Protein AF-A0A953Y6P1-F1 (afdb_monomer)

Nearest PDB structures (foldseek):
  8c2q-assembly1_A  TM=7.761E-01  e=2.495E-04  Salmonella enterica subsp. enterica serovar Typhimurium
  8bxj-assembly1_A  TM=6.915E-01  e=6.115E-04  Salmonella enterica subsp. enterica serovar Typhimurium
  3nen-assembly1_B  TM=6.832E-01  e=3.657E-02  Thermococcus kodakarensis
  7pmp-assembly1_A  TM=6.279E-01  e=2.470E-02  Legionella pneumophila
  6wom-assembly1_A  TM=5.831E-01  e=8.477E-02  Elizabethkingia anophelis

Secondary structure (DSSP, 8-state):
-------PPP--------GGGG-EEEEEEEEEEHHHHHHHHHHHHT--EE--HHHHHHT-EEEEEEEEEEHHHHHHHHHHTTTEEEEEETTEEEEEETT----PPPP-----S--PPPP---PPPPPP--TTSPPPEEEEEEEEEEETTTTEEEEEETTEEEEEEPPSS-HHHHHHHHHHHTTPPTT-EEEEEEEEETTEEEEEEEEETHHHHHHHHHHHHHS----PPPPP------------------------------PPPPBPPPEEEEEEEEETTEEEEE-TTS-EEEEEPPSS-HHHHHHHHHHHHTPPTT-EEEEEEEEETTEEEEEEEEEPP-

Solvent-accessible surface area (backbone atoms only — not comparable to full-atom values): 21316 Å² total; per-residue (Å²): 64,79,78,68,82,77,84,80,79,89,76,90,75,94,69,82,92,47,84,46,60,77,40,64,38,73,45,81,46,76,69,39,44,46,58,58,57,52,49,50,54,26,69,77,68,71,56,44,78,46,66,57,68,66,65,41,61,72,46,36,64,42,50,45,82,44,72,76,33,31,42,48,62,45,49,50,52,57,32,51,74,48,49,28,42,82,46,78,58,84,83,34,42,33,50,45,64,57,79,68,70,74,77,71,78,71,78,79,75,77,92,79,73,83,87,71,77,75,79,84,74,78,70,76,74,78,80,77,70,67,90,83,65,77,82,70,44,80,48,61,33,28,35,64,50,81,38,81,84,85,34,34,40,31,30,34,41,96,84,43,81,45,71,32,30,59,49,80,93,46,65,71,61,34,53,56,48,48,66,53,54,77,72,59,51,71,72,34,32,29,34,35,36,24,40,77,58,86,91,44,38,27,48,77,47,78,42,64,42,71,65,23,44,50,54,50,48,52,51,59,70,65,49,79,80,74,87,76,80,87,80,81,88,82,90,89,88,91,86,89,89,82,91,88,91,86,89,86,88,87,85,90,88,87,89,75,68,76,66,89,89,81,90,85,82,74,75,55,81,67,50,63,29,22,32,61,48,66,58,96,60,30,43,30,32,32,32,94,88,65,52,73,49,70,32,32,50,41,79,92,40,66,69,60,23,52,54,53,48,61,68,49,68,81,54,60,66,63,30,40,35,37,36,34,36,33,70,55,97,91,38,41,30,44,77,47,74,48,79,51,79,122

Mean predicted aligned error: 20.09 Å

Radius of gyration: 25.55 Å; Cα contacts (8 Å, |Δi|>4): 460; chains: 1; bounding box: 65×75×64 Å

pLDDT: mean 75.65, std 23.42, range [29.66, 97.94]

Structure (mmCIF, N/CA/C/O backbone):
data_AF-A0A953Y6P1-F1
#
_entry.id   AF-A0A953Y6P1-F1
#
loop_
_atom_site.group_PDB
_atom_site.id
_atom_site.type_symbol
_atom_site.label_atom_id
_atom_site.label_alt_id
_atom_site.label_comp_id
_atom_site.label_asym_id
_atom_site.label_entity_id
_atom_site.label_seq_id
_atom_site.pdbx_PDB_ins_code
_atom_site.Cartn_x
_atom_site.Cartn_y
_atom_site.Cartn_z
_atom_site.occupancy
_atom_site.B_iso_or_equiv
_atom_site.auth_seq_id
_atom_site.auth_comp_id
_atom_site.auth_asym_id
_atom_site.auth_atom_id
_atom_site.pdbx_PDB_model_num
ATOM 1 N N . MET A 1 1 ? 6.030 15.163 -28.333 1.00 32.38 1 MET A N 1
ATOM 2 C CA . MET A 1 1 ? 5.080 16.066 -27.620 1.00 32.38 1 MET A CA 1
ATOM 3 C C . MET A 1 1 ? 4.103 16.813 -28.553 1.00 32.38 1 MET A C 1
ATOM 5 O O . MET A 1 1 ? 4.148 18.024 -28.751 1.00 32.38 1 MET A O 1
ATOM 9 N N . ARG A 1 2 ? 3.129 16.086 -29.111 1.00 30.47 2 ARG A N 1
ATOM 10 C CA . ARG A 1 2 ? 1.863 16.687 -29.551 1.00 30.47 2 ARG A CA 1
ATOM 11 C C . ARG A 1 2 ? 0.969 16.753 -28.307 1.00 30.47 2 ARG A C 1
ATOM 13 O O . ARG A 1 2 ? 0.378 15.738 -27.981 1.00 30.47 2 ARG A O 1
ATOM 20 N N . ALA A 1 3 ? 0.874 17.893 -27.612 1.00 37.91 3 ALA A N 1
ATOM 21 C CA . ALA A 1 3 ? -0.036 18.019 -26.461 1.00 37.91 3 ALA A CA 1
ATOM 22 C C . ALA A 1 3 ? -1.466 17.639 -26.883 1.00 37.91 3 ALA A C 1
ATOM 24 O O . ALA A 1 3 ? -2.015 18.256 -27.805 1.00 37.91 3 ALA A O 1
ATOM 25 N N . LEU A 1 4 ? -2.014 16.577 -26.300 1.00 37.72 4 LEU A N 1
ATOM 26 C CA . LEU A 1 4 ? -3.319 16.025 -26.640 1.00 37.72 4 LEU A CA 1
ATOM 27 C C . LEU A 1 4 ? -4.366 16.719 -25.764 1.00 37.72 4 LEU A C 1
ATOM 29 O O . LEU A 1 4 ? -4.380 16.539 -24.554 1.00 37.72 4 LEU A O 1
ATOM 33 N N . VAL A 1 5 ? -5.205 17.560 -26.369 1.00 38.16 5 VAL A N 1
ATOM 34 C CA . VAL A 1 5 ? -6.313 18.218 -25.664 1.00 38.16 5 VAL A CA 1
ATOM 35 C C . VAL A 1 5 ? -7.555 17.374 -25.901 1.00 38.16 5 VAL A C 1
ATOM 37 O O . VAL A 1 5 ? -8.134 17.427 -26.987 1.00 38.16 5 VAL A O 1
ATOM 40 N N . ILE A 1 6 ? -7.932 16.568 -24.910 1.00 45.00 6 ILE A N 1
ATOM 41 C CA . ILE A 1 6 ? -9.129 15.730 -24.973 1.00 45.00 6 ILE A CA 1
ATOM 42 C C . ILE A 1 6 ? -10.300 16.492 -24.352 1.00 45.00 6 ILE A C 1
ATOM 44 O O . ILE A 1 6 ? -10.362 16.678 -23.141 1.00 45.00 6 ILE A O 1
ATOM 48 N N . ALA A 1 7 ? -11.249 16.909 -25.189 1.00 37.91 7 ALA A N 1
ATOM 49 C CA . ALA A 1 7 ? -12.582 17.305 -24.745 1.00 37.91 7 ALA A CA 1
ATOM 50 C C . ALA A 1 7 ? -13.492 16.072 -24.846 1.00 37.91 7 ALA A C 1
ATOM 52 O O . ALA A 1 7 ? -14.010 15.769 -25.922 1.00 37.91 7 ALA A O 1
ATOM 53 N N . LEU A 1 8 ? -13.614 15.313 -23.753 1.00 41.84 8 LEU A N 1
ATOM 54 C CA . LEU A 1 8 ? -14.341 14.044 -23.751 1.00 41.84 8 LEU A CA 1
ATOM 55 C C . LEU A 1 8 ? -15.853 14.283 -23.589 1.00 41.84 8 LEU A C 1
ATOM 57 O O . LEU A 1 8 ? -16.309 14.777 -22.560 1.00 41.84 8 LEU A O 1
ATOM 61 N N . LEU A 1 9 ? -16.637 13.907 -24.600 1.00 38.25 9 LEU A N 1
ATOM 62 C CA . LEU A 1 9 ? -18.086 13.732 -24.474 1.00 38.25 9 LEU A CA 1
ATOM 63 C C . LEU A 1 9 ? -18.341 12.358 -23.847 1.00 38.25 9 LEU A C 1
ATOM 65 O O . LEU A 1 9 ? -17.968 11.339 -24.426 1.00 38.25 9 LEU A O 1
ATOM 69 N N . ALA A 1 10 ? -18.937 12.338 -22.654 1.00 37.16 10 ALA A N 1
ATOM 70 C CA . ALA A 1 10 ? -19.113 11.118 -21.872 1.00 37.16 10 ALA A CA 1
ATOM 71 C C . ALA A 1 10 ? -20.035 10.103 -22.574 1.00 37.16 10 ALA A C 1
ATOM 73 O O . ALA A 1 10 ? -21.182 10.408 -22.902 1.00 37.16 10 ALA A O 1
ATOM 74 N N . ILE A 1 11 ? -19.538 8.876 -22.748 1.00 39.06 11 ILE A N 1
ATOM 75 C CA . ILE A 1 11 ? -20.319 7.708 -23.167 1.00 39.06 11 ILE A CA 1
ATOM 76 C C . ILE A 1 11 ? -20.491 6.829 -21.928 1.00 39.06 11 ILE A C 1
ATOM 78 O O . ILE A 1 11 ? -19.520 6.285 -21.414 1.00 39.06 11 ILE A O 1
ATOM 82 N N . SER A 1 12 ? -21.718 6.712 -21.423 1.00 32.88 12 SER A N 1
ATOM 83 C CA . SER A 1 12 ? -21.997 5.991 -20.177 1.00 32.88 12 SER A CA 1
ATOM 84 C C . SER A 1 12 ? -22.022 4.473 -20.380 1.00 32.88 12 SER A C 1
ATOM 86 O O . SER A 1 12 ? -23.032 3.914 -20.809 1.00 32.88 12 SER A O 1
ATOM 88 N N . THR A 1 13 ? -20.942 3.785 -20.013 1.00 37.94 13 THR A N 1
ATOM 89 C CA . THR A 1 13 ? -20.939 2.330 -19.797 1.00 37.94 13 THR A CA 1
ATOM 90 C C . THR A 1 13 ? -21.276 2.010 -18.343 1.00 37.94 13 THR A C 1
ATOM 92 O O . THR A 1 13 ? -20.576 2.427 -17.427 1.00 37.94 13 THR A O 1
ATOM 95 N N . ALA A 1 14 ? -22.361 1.265 -18.119 1.00 41.00 14 ALA A N 1
ATOM 96 C CA . ALA A 1 14 ? -22.842 0.937 -16.779 1.00 41.00 14 ALA A CA 1
ATOM 97 C C . ALA A 1 14 ? -21.959 -0.127 -16.101 1.00 41.00 14 ALA A C 1
ATOM 99 O O . ALA A 1 14 ? -22.087 -1.319 -16.387 1.00 41.00 14 ALA A O 1
ATOM 100 N N . TRP A 1 15 ? -21.075 0.303 -15.200 1.00 40.41 15 TRP A N 1
ATOM 101 C CA . TRP A 1 15 ? -20.327 -0.562 -14.281 1.00 40.41 15 TRP A CA 1
ATOM 102 C C . TRP A 1 15 ? -20.878 -0.438 -12.851 1.00 40.41 15 TRP A C 1
ATOM 104 O O . TRP A 1 15 ? -21.584 0.514 -12.519 1.00 40.41 15 TRP A O 1
ATOM 114 N N . GLY A 1 16 ? -20.631 -1.456 -12.021 1.00 42.31 16 GLY A N 1
ATOM 115 C CA . GLY A 1 16 ? -21.229 -1.565 -10.686 1.00 42.31 16 GLY A CA 1
ATOM 116 C C . GLY A 1 16 ? -20.814 -0.429 -9.750 1.00 42.31 16 GLY A C 1
ATOM 117 O O . GLY A 1 16 ? -19.635 -0.086 -9.689 1.00 42.31 16 GLY A O 1
ATOM 118 N N . GLN A 1 17 ? -21.790 0.107 -9.005 1.00 43.09 17 GLN A N 1
ATOM 119 C CA . GLN A 1 17 ? -21.636 1.254 -8.102 1.00 43.09 17 GLN A CA 1
ATOM 120 C C . GLN A 1 17 ? -20.471 1.053 -7.125 1.00 43.09 17 GLN A C 1
ATOM 122 O O . GLN A 1 17 ? -20.592 0.363 -6.111 1.00 43.09 17 GLN A O 1
ATOM 127 N N . SER A 1 18 ? -19.341 1.680 -7.436 1.00 57.09 18 SER A N 1
ATOM 128 C CA . SER A 1 18 ? -18.214 1.802 -6.520 1.00 57.09 18 SER A CA 1
ATOM 129 C C . SER A 1 18 ? -18.400 3.079 -5.704 1.00 57.09 18 SER A C 1
ATOM 131 O O . SER A 1 18 ? -18.925 4.062 -6.211 1.00 57.09 18 SER A O 1
ATOM 133 N N . GLN A 1 19 ? -17.920 3.121 -4.458 1.00 67.69 19 GLN A N 1
ATOM 134 C CA . GLN A 1 19 ? -18.017 4.331 -3.614 1.00 67.69 19 GLN A CA 1
ATOM 135 C C . GLN A 1 19 ? -17.294 5.556 -4.217 1.00 67.69 19 GLN A C 1
ATOM 137 O O . GLN A 1 19 ? -17.538 6.688 -3.815 1.00 67.69 19 GLN A O 1
ATOM 142 N N . LEU A 1 20 ? -16.433 5.333 -5.215 1.00 74.81 20 LEU A N 1
ATOM 143 C CA . LEU A 1 20 ? -15.787 6.368 -6.024 1.00 74.81 20 LEU A CA 1
ATOM 144 C C . LEU A 1 20 ? -16.788 7.172 -6.876 1.00 74.81 20 LEU A C 1
ATOM 146 O O . LEU A 1 20 ? -16.576 8.362 -7.078 1.00 74.81 20 LEU A O 1
ATOM 150 N N . SER A 1 21 ? -17.889 6.558 -7.327 1.00 78.50 21 SER A N 1
ATOM 151 C CA . SER A 1 21 ? -18.895 7.194 -8.192 1.00 78.50 21 SER A CA 1
ATOM 152 C C . SER A 1 21 ? -19.719 8.279 -7.478 1.00 78.50 21 SER A C 1
ATOM 154 O O . SER A 1 21 ? -20.361 9.096 -8.133 1.00 78.50 21 SER A O 1
ATOM 156 N N . GLU A 1 22 ? -19.725 8.293 -6.139 1.00 84.00 22 GLU A N 1
ATOM 157 C CA . GLU A 1 22 ? -20.422 9.303 -5.324 1.00 84.00 22 GLU A CA 1
ATOM 158 C C . GLU A 1 22 ? -19.586 10.579 -5.114 1.00 84.00 22 GLU A C 1
ATOM 160 O O . GLU A 1 22 ? -20.128 11.632 -4.774 1.00 84.00 22 GLU A O 1
ATOM 165 N N . VAL A 1 23 ? -18.266 10.508 -5.323 1.00 88.50 23 VAL A N 1
ATOM 166 C CA . VAL A 1 23 ? -17.348 11.638 -5.141 1.00 88.50 23 VAL A CA 1
ATOM 167 C C . VAL A 1 23 ? -17.219 12.391 -6.461 1.00 88.50 23 VAL A C 1
ATOM 169 O O . VAL A 1 23 ? -16.666 11.864 -7.419 1.00 88.50 23 VAL A O 1
ATOM 172 N N . VAL A 1 24 ? -17.692 13.636 -6.516 1.00 94.94 24 VAL A N 1
ATOM 173 C CA . VAL A 1 24 ? -17.467 14.531 -7.663 1.00 94.94 24 VAL A CA 1
ATOM 174 C C . VAL A 1 24 ? -16.194 15.352 -7.473 1.00 94.94 24 VAL A C 1
ATOM 176 O O . VAL A 1 24 ? -15.911 15.815 -6.368 1.00 94.94 24 VAL A O 1
ATOM 179 N N . VAL A 1 25 ? -15.436 15.541 -8.554 1.00 94.88 25 VAL A N 1
ATOM 180 C CA . VAL A 1 25 ? -14.143 16.234 -8.546 1.00 94.88 25 VAL A CA 1
ATOM 181 C C . VAL A 1 25 ? -14.044 17.309 -9.626 1.00 94.88 25 VAL A C 1
ATOM 183 O O . VAL A 1 25 ? -14.593 17.181 -10.725 1.00 94.88 25 VAL A O 1
ATOM 186 N N . ASP A 1 26 ? -13.296 18.359 -9.294 1.00 94.38 26 ASP A N 1
ATOM 187 C CA . ASP A 1 26 ? -12.860 19.416 -10.202 1.00 94.38 26 ASP A CA 1
ATOM 188 C C . ASP A 1 26 ? -11.337 19.289 -10.377 1.00 94.38 26 ASP A C 1
ATOM 190 O O . ASP A 1 26 ? -10.577 19.511 -9.437 1.00 94.38 26 ASP A O 1
ATOM 194 N N . VAL A 1 27 ? -10.881 18.919 -11.576 1.00 94.69 27 VAL A N 1
ATOM 195 C CA . VAL A 1 27 ? -9.457 18.700 -11.888 1.00 94.69 27 VAL A CA 1
ATOM 196 C C . VAL A 1 27 ? -9.067 19.605 -13.047 1.00 94.69 27 VAL A C 1
ATOM 198 O O . VAL A 1 27 ? -9.431 19.343 -14.194 1.00 94.69 27 VAL A O 1
ATOM 201 N N . GLU A 1 28 ? -8.328 20.674 -12.757 1.00 95.50 28 GLU A N 1
ATOM 202 C CA . GLU A 1 28 ? -7.828 21.622 -13.757 1.00 95.50 28 GLU A CA 1
ATOM 203 C C . GLU A 1 28 ? -6.301 21.726 -13.657 1.00 95.50 28 GLU A C 1
ATOM 205 O O . GLU A 1 28 ? -5.760 22.455 -12.833 1.00 95.50 28 GLU A O 1
ATOM 210 N N . GLU A 1 29 ? -5.610 20.957 -14.499 1.00 95.31 29 GLU A N 1
ATOM 211 C CA . GLU A 1 29 ? -4.154 20.794 -14.505 1.00 95.31 29 GLU A CA 1
ATOM 212 C C . GLU A 1 29 ? -3.637 20.887 -15.948 1.00 95.31 29 GLU A C 1
ATOM 214 O O . GLU A 1 29 ? -4.212 20.290 -16.859 1.00 95.31 29 GLU A O 1
ATOM 219 N N . GLN A 1 30 ? -2.551 21.625 -16.195 1.00 95.12 30 GLN A N 1
ATOM 220 C CA . GLN A 1 30 ? -2.017 21.838 -17.549 1.00 95.12 30 GLN A CA 1
ATOM 221 C C . GLN A 1 30 ? -0.527 21.505 -17.613 1.00 95.12 30 GLN A C 1
ATOM 223 O O . GLN A 1 30 ? 0.283 22.129 -16.935 1.00 95.12 30 GLN A O 1
ATOM 228 N N . GLY A 1 31 ? -0.162 20.535 -18.454 1.00 93.94 31 GLY A N 1
ATOM 229 C CA . GLY A 1 31 ? 1.230 20.118 -18.651 1.00 93.94 31 GLY A CA 1
ATOM 230 C C . GLY A 1 31 ? 1.899 19.515 -17.410 1.00 93.94 31 GLY A C 1
ATOM 231 O O . GLY A 1 31 ? 3.123 19.545 -17.317 1.00 93.94 31 GLY A O 1
ATOM 232 N N . GLN A 1 32 ? 1.117 18.985 -16.468 1.00 95.94 32 GLN A N 1
ATOM 233 C CA . GLN A 1 32 ? 1.602 18.321 -15.253 1.00 95.94 32 GLN A CA 1
ATOM 234 C C . GLN A 1 32 ? 1.999 16.874 -15.550 1.00 95.94 32 GLN A C 1
ATOM 236 O O . GLN A 1 32 ? 1.422 16.242 -16.435 1.00 95.94 32 GLN A O 1
ATOM 241 N N . LYS A 1 33 ? 2.956 16.308 -14.805 1.00 94.50 33 LYS A N 1
ATOM 242 C CA . LYS A 1 33 ? 3.247 14.870 -14.914 1.00 94.50 33 LYS A CA 1
ATOM 243 C C . LYS A 1 33 ? 2.069 14.064 -14.370 1.00 94.50 33 LYS A C 1
ATOM 245 O O . LYS A 1 33 ? 1.510 14.430 -13.335 1.00 94.50 33 LYS A O 1
ATOM 250 N N . LEU A 1 34 ? 1.747 12.929 -14.996 1.00 94.81 34 LEU A N 1
ATOM 251 C CA . LEU A 1 34 ? 0.654 12.066 -14.526 1.00 94.81 34 LEU A CA 1
ATOM 252 C C . LEU A 1 34 ? 0.814 11.674 -13.043 1.00 94.81 34 LEU A C 1
ATOM 254 O O . LEU A 1 34 ? -0.162 11.698 -12.297 1.00 94.81 34 LEU A O 1
ATOM 258 N N . ILE A 1 35 ? 2.043 11.375 -12.599 1.00 93.44 35 ILE A N 1
ATOM 259 C CA . ILE A 1 35 ? 2.343 11.039 -11.196 1.00 93.44 35 ILE A CA 1
ATOM 260 C C . ILE A 1 35 ? 1.916 12.132 -10.209 1.00 93.44 35 ILE A C 1
ATOM 262 O O . ILE A 1 35 ? 1.425 11.809 -9.130 1.00 93.44 35 ILE A O 1
ATOM 266 N N . ASP A 1 36 ? 2.068 13.407 -10.565 1.00 94.69 36 ASP A N 1
ATOM 267 C CA . ASP A 1 36 ? 1.768 14.525 -9.671 1.00 94.69 36 ASP A CA 1
ATOM 268 C C . ASP A 1 36 ? 0.257 14.806 -9.632 1.00 94.69 36 ASP A C 1
ATOM 270 O O . ASP A 1 36 ? -0.296 15.018 -8.552 1.00 94.69 36 ASP A O 1
ATOM 274 N N . VAL A 1 37 ? -0.439 14.668 -10.771 1.00 95.38 37 VAL A N 1
ATOM 275 C CA . VAL A 1 37 ? -1.915 14.711 -10.843 1.00 95.38 37 VAL A CA 1
ATOM 276 C C . VAL A 1 37 ? -2.535 13.575 -10.021 1.00 95.38 37 VAL A C 1
ATOM 278 O O . VAL A 1 37 ? -3.412 13.814 -9.190 1.00 95.38 37 VAL A O 1
ATOM 281 N N . LEU A 1 38 ? -2.052 12.339 -10.194 1.00 94.38 38 LEU A N 1
ATOM 282 C CA . LEU A 1 38 ? -2.520 11.188 -9.418 1.00 94.38 38 LEU A CA 1
ATOM 283 C C . LEU A 1 38 ? -2.200 11.345 -7.929 1.00 94.38 38 LEU A C 1
ATOM 285 O O . LEU A 1 38 ? -3.066 11.078 -7.103 1.00 94.38 38 LEU A O 1
ATOM 289 N N . ARG A 1 39 ? -1.003 11.824 -7.564 1.00 93.00 39 ARG A N 1
ATOM 290 C CA . ARG A 1 39 ? -0.622 12.078 -6.164 1.00 93.00 39 ARG A CA 1
ATOM 291 C C . ARG A 1 39 ? -1.512 13.136 -5.510 1.00 93.00 39 ARG A C 1
ATOM 293 O O . ARG A 1 39 ? -1.886 12.958 -4.354 1.00 93.00 39 ARG A O 1
ATOM 300 N N . LYS A 1 40 ? -1.886 14.195 -6.232 1.00 94.56 40 LYS A N 1
ATOM 301 C CA . LYS A 1 40 ? -2.828 15.212 -5.746 1.00 94.56 40 LYS A CA 1
ATOM 302 C C . LYS A 1 40 ? -4.208 14.601 -5.475 1.00 94.56 40 LYS A C 1
ATOM 304 O O . LYS A 1 40 ? -4.679 14.666 -4.343 1.00 94.56 40 LYS A O 1
ATOM 309 N N . LEU A 1 41 ? -4.767 13.868 -6.443 1.00 93.25 41 LEU A N 1
ATOM 310 C CA . LEU A 1 41 ? -6.010 13.101 -6.258 1.00 93.25 41 LEU A CA 1
ATOM 311 C C . LEU A 1 41 ? -5.904 12.070 -5.118 1.00 93.25 41 LEU A C 1
ATOM 313 O O . LEU A 1 41 ? -6.884 11.800 -4.424 1.00 93.25 41 LEU A O 1
ATOM 317 N N . GLN A 1 42 ? -4.714 11.504 -4.887 1.00 90.88 42 GLN A N 1
ATOM 318 C CA . GLN A 1 42 ? -4.455 10.602 -3.765 1.00 90.88 42 GLN A CA 1
ATOM 319 C C . GLN A 1 42 ? -4.622 11.305 -2.417 1.00 90.88 42 GLN A C 1
ATOM 321 O O . GLN A 1 42 ? -5.251 10.762 -1.512 1.00 90.88 42 GLN A O 1
ATOM 326 N N . GLN A 1 43 ? -4.036 12.495 -2.291 1.00 88.81 43 GLN A N 1
ATOM 327 C CA . GLN A 1 43 ? -4.027 13.290 -1.067 1.00 88.81 43 GLN A CA 1
ATOM 328 C C . GLN A 1 43 ? -5.404 13.897 -0.777 1.00 88.81 43 GLN A C 1
ATOM 330 O O . GLN A 1 43 ? -5.835 13.889 0.372 1.00 88.81 43 GLN A O 1
ATOM 335 N N . GLU A 1 44 ? -6.109 14.364 -1.810 1.00 90.56 44 GLU A N 1
ATOM 336 C CA . GLU A 1 44 ? -7.431 14.992 -1.694 1.00 90.56 44 GLU A CA 1
ATOM 337 C C . GLU A 1 44 ? -8.545 13.975 -1.379 1.00 90.56 44 GLU A C 1
ATOM 339 O O . GLU A 1 44 ? -9.458 14.287 -0.614 1.00 90.56 44 GLU A O 1
ATOM 344 N N . HIS A 1 45 ? -8.459 12.744 -1.903 1.00 88.75 45 HIS A N 1
ATOM 345 C CA . HIS A 1 45 ? -9.527 11.736 -1.777 1.00 88.75 45 HIS A CA 1
ATOM 346 C C . HIS A 1 45 ? -9.141 10.474 -0.982 1.00 88.75 45 HIS A C 1
ATOM 348 O O . HIS A 1 45 ? -9.945 9.551 -0.866 1.00 88.75 45 HIS A O 1
ATOM 354 N N . GLY A 1 46 ? -7.934 10.415 -0.407 1.00 87.62 46 GLY A N 1
ATOM 355 C CA . GLY A 1 46 ? -7.490 9.301 0.446 1.00 87.62 46 GLY A CA 1
ATOM 356 C C . GLY A 1 46 ? -7.303 7.970 -0.293 1.00 87.62 46 GLY A C 1
ATOM 357 O O . GLY A 1 46 ? -7.495 6.901 0.289 1.00 87.62 46 GLY A O 1
ATOM 358 N N . LEU A 1 47 ? -6.966 8.027 -1.582 1.00 87.75 47 LEU A N 1
ATOM 359 C CA . LEU A 1 47 ? -6.872 6.853 -2.448 1.00 87.75 47 LEU A CA 1
ATOM 360 C C . LEU A 1 47 ? -5.574 6.061 -2.216 1.00 87.75 47 LEU A C 1
ATOM 362 O O . LEU A 1 47 ? -4.581 6.570 -1.697 1.00 87.75 47 LEU A O 1
ATOM 366 N N . ASN A 1 48 ? -5.560 4.797 -2.640 1.00 83.50 48 ASN A N 1
ATOM 367 C CA . ASN A 1 48 ? -4.363 3.955 -2.623 1.00 83.50 48 ASN A CA 1
ATOM 368 C C . ASN A 1 48 ? -4.102 3.427 -4.032 1.00 83.50 48 ASN A C 1
ATOM 370 O O . ASN A 1 48 ? -4.768 2.492 -4.476 1.00 83.50 48 ASN A O 1
ATOM 374 N N . TYR A 1 49 ? -3.144 4.032 -4.730 1.00 88.12 49 TYR A N 1
ATOM 375 C CA . TYR A 1 49 ? -2.728 3.581 -6.055 1.00 88.12 49 TYR A CA 1
ATOM 376 C C . TYR A 1 49 ? -1.607 2.546 -5.958 1.00 88.12 49 TYR A C 1
ATOM 378 O O . TYR A 1 49 ? -0.670 2.713 -5.179 1.00 88.12 49 TYR A O 1
ATOM 386 N N . ALA A 1 50 ? -1.677 1.514 -6.794 1.00 86.31 50 ALA A N 1
ATOM 387 C CA . ALA A 1 50 ? -0.560 0.626 -7.092 1.00 86.31 50 ALA A CA 1
ATOM 388 C C . ALA A 1 50 ? -0.222 0.761 -8.578 1.00 86.31 50 ALA A C 1
ATOM 390 O O . ALA A 1 50 ? -1.032 0.435 -9.445 1.00 86.31 50 ALA A O 1
ATOM 391 N N . VAL A 1 51 ? 0.965 1.283 -8.872 1.00 87.75 51 VAL A N 1
ATOM 392 C CA . VAL A 1 51 ? 1.405 1.596 -10.232 1.00 87.75 51 VAL A CA 1
ATOM 393 C C . VAL A 1 51 ? 2.927 1.523 -10.303 1.00 87.75 51 VAL A C 1
ATOM 395 O O . VAL A 1 51 ? 3.613 1.881 -9.346 1.00 87.75 51 VAL A O 1
ATOM 398 N N . SER A 1 52 ? 3.460 1.037 -11.423 1.00 79.81 52 SER A N 1
ATOM 399 C CA . SER A 1 52 ? 4.906 1.001 -11.646 1.00 79.81 52 SER A CA 1
ATOM 400 C C . SER A 1 52 ? 5.448 2.392 -11.969 1.00 79.81 52 SER A C 1
ATOM 402 O O . SER A 1 52 ? 4.839 3.140 -12.736 1.00 79.81 52 SER A O 1
ATOM 404 N N . HIS A 1 53 ? 6.624 2.720 -11.430 1.00 75.38 53 HIS A N 1
ATOM 405 C CA . HIS A 1 53 ? 7.290 4.001 -11.679 1.00 75.38 53 HIS A CA 1
ATOM 406 C C . HIS A 1 53 ? 7.555 4.231 -13.176 1.00 75.38 53 HIS A C 1
ATOM 408 O O . HIS A 1 53 ? 7.233 5.297 -13.691 1.00 75.38 53 HIS A O 1
ATOM 414 N N . ALA A 1 54 ? 8.032 3.203 -13.889 1.00 75.69 54 ALA A N 1
ATOM 415 C CA . ALA A 1 54 ? 8.313 3.288 -15.325 1.00 75.69 54 ALA A CA 1
ATOM 416 C C . ALA A 1 54 ? 7.056 3.637 -16.142 1.00 75.69 54 ALA A C 1
ATOM 418 O O . ALA A 1 54 ? 7.086 4.543 -16.967 1.00 75.69 54 ALA A O 1
ATOM 419 N N . THR A 1 55 ? 5.916 3.009 -15.832 1.00 85.00 55 THR A N 1
ATOM 420 C CA . THR A 1 55 ? 4.626 3.293 -16.484 1.00 85.00 55 THR A CA 1
ATOM 421 C C . THR A 1 55 ? 4.169 4.745 -16.281 1.00 85.00 55 THR A C 1
ATOM 423 O O . 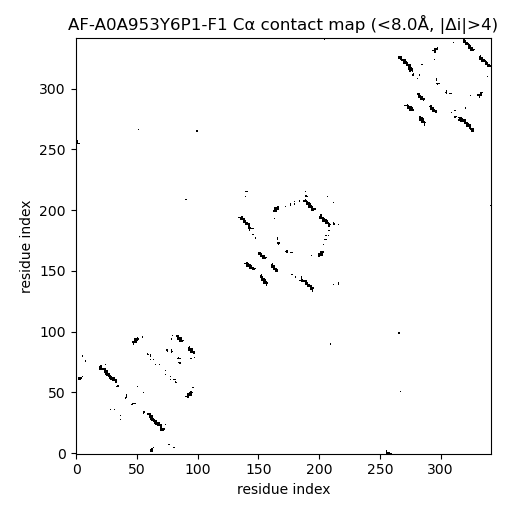THR A 1 55 ? 3.554 5.328 -17.171 1.00 85.00 55 THR A O 1
ATOM 426 N N . LEU A 1 56 ? 4.477 5.359 -15.132 1.00 85.69 56 LEU A N 1
ATOM 427 C CA . LEU A 1 56 ? 4.178 6.775 -14.886 1.00 85.69 56 LEU A CA 1
ATOM 428 C C . LEU A 1 56 ? 5.153 7.736 -15.576 1.00 85.69 56 LEU A C 1
ATOM 430 O O . LEU A 1 56 ? 4.762 8.856 -15.903 1.00 85.69 56 LEU A O 1
ATOM 434 N N . GLU A 1 57 ? 6.407 7.330 -15.772 1.00 82.00 57 GLU A N 1
ATOM 435 C CA . GLU A 1 57 ? 7.405 8.123 -16.494 1.00 82.00 57 GLU A CA 1
ATOM 436 C C . GLU A 1 57 ? 7.140 8.120 -18.006 1.00 82.00 57 GLU A C 1
ATOM 438 O O . GLU A 1 57 ? 7.201 9.180 -18.632 1.00 82.00 57 GLU A O 1
ATOM 443 N N . GLU A 1 58 ? 6.749 6.973 -18.570 1.00 85.56 58 GLU A N 1
ATOM 444 C CA . GLU A 1 58 ? 6.334 6.830 -19.973 1.00 85.56 58 GLU A CA 1
ATOM 445 C C . GLU A 1 58 ? 5.054 7.622 -20.298 1.00 85.56 58 GLU A C 1
ATOM 447 O O . GLU A 1 58 ? 4.964 8.241 -21.359 1.00 85.56 58 GLU A O 1
ATOM 452 N N . ALA A 1 59 ? 4.089 7.678 -19.369 1.00 83.44 59 ALA A N 1
ATOM 453 C CA . ALA A 1 59 ? 2.824 8.405 -19.543 1.00 83.44 59 ALA A CA 1
ATOM 454 C C . ALA A 1 59 ? 2.986 9.930 -19.751 1.00 83.44 59 ALA A C 1
ATOM 456 O O . ALA A 1 59 ? 2.084 10.595 -20.266 1.00 83.44 59 ALA A O 1
ATOM 457 N N . GLY A 1 60 ? 4.136 10.501 -19.377 1.00 87.25 60 GLY A N 1
ATOM 458 C CA . GLY A 1 60 ? 4.511 11.871 -19.717 1.00 87.25 60 GLY A CA 1
ATOM 459 C C . GLY A 1 60 ? 3.669 12.973 -19.054 1.00 87.25 60 GLY A C 1
ATOM 460 O O . GLY A 1 60 ? 3.347 12.924 -17.862 1.00 87.25 60 GLY A O 1
ATOM 461 N N . LEU A 1 61 ? 3.396 14.037 -19.823 1.00 92.81 61 LEU A N 1
ATOM 462 C CA . LEU A 1 61 ? 2.688 15.237 -19.363 1.00 92.81 61 LEU A CA 1
ATOM 463 C C . LEU A 1 61 ? 1.230 15.236 -19.825 1.00 92.81 61 LEU A C 1
ATOM 465 O O . LEU A 1 61 ? 0.948 15.155 -21.023 1.00 92.81 61 LEU A O 1
ATOM 469 N N . VAL A 1 62 ? 0.318 15.438 -18.880 1.00 94.00 62 VAL A N 1
ATOM 470 C CA . VAL A 1 62 ? -1.132 15.415 -19.079 1.00 94.00 62 VAL A CA 1
ATOM 471 C C . VAL A 1 62 ? -1.699 16.825 -18.915 1.00 94.00 62 VAL A C 1
ATOM 473 O O . VAL A 1 62 ? -1.198 17.643 -18.142 1.00 94.00 62 VAL A O 1
ATOM 476 N N . SER A 1 63 ? -2.746 17.138 -19.675 1.00 93.38 63 SER A N 1
ATOM 477 C CA . SER A 1 63 ? -3.557 18.342 -19.478 1.00 93.38 63 SER A CA 1
ATOM 478 C C . SER A 1 63 ? -5.012 17.924 -19.321 1.00 93.38 63 SER A C 1
ATOM 480 O O . SER A 1 63 ? -5.585 17.331 -20.232 1.00 93.38 63 SER A O 1
ATOM 482 N N . VAL A 1 64 ? -5.580 18.208 -18.155 1.00 93.81 64 VAL A N 1
ATOM 483 C CA . VAL A 1 64 ? -6.882 17.728 -17.692 1.00 93.81 64 VAL A CA 1
ATOM 484 C C . VAL A 1 64 ? -7.724 18.942 -17.314 1.00 93.81 64 VAL A C 1
ATOM 486 O O . VAL A 1 64 ? -7.257 19.825 -16.600 1.00 93.81 64 VAL A O 1
ATOM 489 N N . SER A 1 65 ? -8.961 19.003 -17.800 1.00 95.44 65 SER A N 1
ATOM 490 C CA . SER A 1 65 ? -9.939 20.009 -17.377 1.00 95.44 65 SER A CA 1
ATOM 491 C C . SER A 1 65 ? -11.294 19.327 -17.232 1.00 95.44 65 SER A C 1
ATOM 493 O O . SER A 1 65 ? -12.051 19.187 -18.192 1.00 95.44 65 SER A O 1
ATOM 495 N N . LEU A 1 66 ? -11.546 18.827 -16.028 1.00 95.00 66 LEU A N 1
ATOM 496 C CA . LEU A 1 66 ? -12.757 18.124 -15.622 1.00 95.00 66 LEU A CA 1
ATOM 497 C C . LEU A 1 66 ? -13.448 18.967 -14.552 1.00 95.00 66 LEU A C 1
ATOM 499 O O . LEU A 1 66 ? -12.779 19.464 -13.648 1.00 95.00 66 LEU A O 1
ATOM 503 N N . LYS A 1 67 ? -14.767 19.151 -14.665 1.00 96.06 67 LYS A N 1
ATOM 504 C CA . LYS A 1 67 ? -15.563 19.903 -13.687 1.00 96.06 67 LYS A CA 1
ATOM 505 C C . LYS A 1 67 ? -16.819 19.131 -13.317 1.00 96.06 67 LYS A C 1
ATOM 507 O O . LYS A 1 67 ? -17.554 18.720 -14.211 1.00 96.06 67 LYS A O 1
ATOM 512 N N . GLN A 1 68 ? -17.034 18.941 -12.019 1.00 95.25 68 GLN A N 1
ATOM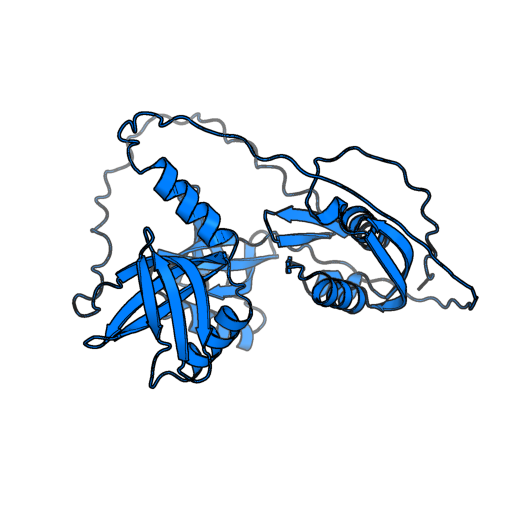 513 C CA . GLN A 1 68 ? -18.113 18.152 -11.420 1.00 95.25 68 GLN A CA 1
ATOM 514 C C . GLN A 1 68 ? -18.233 16.735 -12.009 1.00 95.25 68 GLN A C 1
ATOM 516 O O . GLN A 1 68 ? -19.331 16.222 -12.222 1.00 95.25 68 GLN A O 1
ATOM 521 N N . VAL A 1 69 ? -17.091 16.100 -12.289 1.00 95.56 69 VAL A N 1
ATOM 522 C CA . VAL A 1 69 ? -17.035 14.745 -12.856 1.00 95.56 69 VAL A CA 1
ATOM 523 C C . VAL A 1 69 ? -16.888 13.736 -11.713 1.00 95.56 69 VAL A C 1
ATOM 525 O O . VAL A 1 69 ? -16.078 13.985 -10.822 1.00 95.56 69 VAL A O 1
ATOM 528 N N . PRO A 1 70 ? -17.627 12.612 -11.697 1.00 95.12 70 PRO A N 1
ATOM 529 C CA . PRO A 1 70 ? -17.391 11.525 -10.745 1.00 95.12 70 PRO A CA 1
ATOM 530 C C . PRO A 1 70 ? -15.931 11.048 -10.766 1.00 95.12 70 PRO A C 1
ATOM 532 O O . PRO A 1 70 ? -15.314 10.976 -11.828 1.00 95.12 70 PRO A O 1
ATOM 535 N N . LEU A 1 71 ? -15.358 10.750 -9.602 1.00 93.94 71 LEU A N 1
ATOM 536 C CA . LEU A 1 71 ? -13.933 10.460 -9.420 1.00 93.94 71 LEU A CA 1
ATOM 537 C C . LEU A 1 71 ? -13.474 9.217 -10.195 1.00 93.94 71 LEU A C 1
ATOM 539 O O . LEU A 1 71 ? -12.369 9.200 -10.731 1.00 93.94 71 LEU A O 1
ATOM 543 N N . ASP A 1 72 ? -14.325 8.199 -10.301 1.00 92.56 72 ASP A N 1
ATOM 544 C CA . ASP A 1 72 ? -14.101 7.030 -11.154 1.00 92.56 72 ASP A CA 1
ATOM 545 C C . ASP A 1 72 ? -14.020 7.407 -12.642 1.00 92.56 72 ASP A C 1
ATOM 547 O O . ASP A 1 72 ? -13.024 7.096 -13.294 1.00 92.56 72 ASP A O 1
ATOM 551 N N . VAL A 1 73 ? -14.999 8.157 -13.154 1.00 93.94 73 VAL A N 1
ATOM 552 C CA . VAL A 1 73 ? -15.031 8.656 -14.542 1.00 93.94 73 VAL A CA 1
ATOM 553 C C . VAL A 1 73 ? -13.855 9.597 -14.821 1.00 93.94 73 VAL A C 1
ATOM 555 O O . VAL A 1 73 ? -13.280 9.571 -15.912 1.00 93.94 73 VAL A O 1
ATOM 558 N N . ALA A 1 74 ? -13.463 10.416 -13.844 1.00 95.44 74 ALA A N 1
ATOM 559 C CA . ALA A 1 74 ? -12.313 11.303 -13.941 1.00 95.44 74 ALA A CA 1
ATOM 560 C C . ALA A 1 7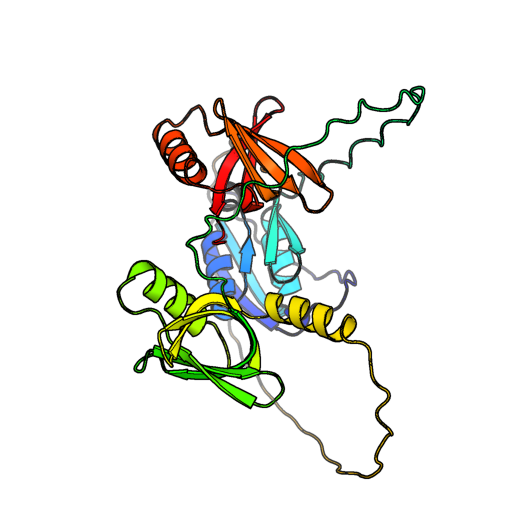4 ? -11.007 10.507 -14.050 1.00 95.44 74 ALA A C 1
ATOM 562 O O . ALA A 1 74 ? -10.227 10.744 -14.973 1.00 95.44 74 ALA A O 1
ATOM 563 N N . LEU A 1 75 ? -10.789 9.525 -13.169 1.00 95.00 75 LEU A N 1
ATOM 564 C CA . LEU A 1 75 ? -9.617 8.650 -13.218 1.00 95.00 75 LEU A CA 1
ATOM 565 C C . LEU A 1 75 ? -9.575 7.832 -14.510 1.00 95.00 75 LEU A C 1
ATOM 567 O O . LEU A 1 75 ? -8.538 7.808 -15.168 1.00 95.00 75 LEU A O 1
ATOM 571 N N . GLU A 1 76 ? -10.687 7.221 -14.923 1.00 93.38 76 GLU A N 1
ATOM 572 C CA . GLU A 1 76 ? -10.764 6.468 -16.178 1.00 93.38 76 GLU A CA 1
ATOM 573 C C . GLU A 1 76 ? -10.458 7.356 -17.394 1.00 93.38 76 GLU A C 1
ATOM 575 O O . GLU A 1 76 ? -9.729 6.931 -18.292 1.00 93.38 76 GLU A O 1
ATOM 580 N N . SER A 1 77 ? -10.936 8.606 -17.402 1.00 93.44 77 SER A N 1
ATOM 581 C CA . SER A 1 77 ? -10.656 9.580 -18.466 1.00 93.44 77 SER A CA 1
ATOM 582 C C . SER A 1 77 ? -9.181 9.990 -18.508 1.00 93.44 77 SER A C 1
ATOM 584 O O . SER A 1 77 ? -8.583 10.018 -19.583 1.00 93.44 77 SER A O 1
ATOM 586 N N . ILE A 1 78 ? -8.579 10.288 -17.349 1.00 94.88 78 ILE A N 1
ATOM 587 C CA . ILE A 1 78 ? -7.164 10.679 -17.225 1.00 94.88 78 ILE A CA 1
ATOM 588 C C . ILE A 1 78 ? -6.249 9.524 -17.648 1.00 94.88 78 ILE A C 1
ATOM 590 O O . ILE A 1 78 ? -5.303 9.726 -18.408 1.00 94.88 78 ILE A O 1
ATOM 594 N N . LEU A 1 79 ? -6.541 8.309 -17.185 1.00 94.81 79 LEU A N 1
ATOM 595 C CA . LEU A 1 79 ? -5.740 7.121 -17.475 1.00 94.81 79 LEU A CA 1
ATOM 596 C C . LEU A 1 79 ? -5.916 6.671 -18.929 1.00 94.81 79 LEU A C 1
ATOM 598 O O . LEU A 1 79 ? -4.920 6.426 -19.606 1.00 94.81 79 LEU A O 1
ATOM 602 N N . SER A 1 80 ? -7.143 6.693 -19.461 1.00 91.69 80 SER A N 1
ATOM 603 C CA . SER A 1 80 ? -7.400 6.432 -20.884 1.00 91.69 80 SER A CA 1
ATOM 604 C C . SER A 1 80 ? -6.684 7.413 -21.812 1.00 91.69 80 SER A C 1
ATOM 606 O O . SER A 1 80 ? -6.304 7.018 -22.909 1.00 91.69 80 SER A O 1
ATOM 608 N N . ALA A 1 81 ? -6.487 8.669 -21.394 1.00 89.88 81 ALA A N 1
ATOM 609 C CA . ALA A 1 81 ? -5.738 9.670 -22.158 1.00 89.88 81 ALA A CA 1
ATOM 610 C C . ALA A 1 81 ? -4.229 9.375 -22.254 1.00 89.88 81 ALA A C 1
ATOM 612 O O . ALA A 1 81 ? -3.556 9.941 -23.115 1.00 89.88 81 ALA A O 1
ATOM 613 N N . CYS A 1 82 ? -3.716 8.519 -21.367 1.00 91.88 82 CYS A N 1
ATOM 614 C CA . CYS A 1 82 ? -2.309 8.135 -21.260 1.00 91.88 82 CYS A CA 1
ATOM 615 C C . CYS A 1 82 ? -2.060 6.688 -21.726 1.00 91.88 82 CYS A C 1
ATOM 617 O O . CYS A 1 82 ? -1.029 6.117 -21.386 1.00 91.88 82 CYS A O 1
ATOM 619 N N . ASP A 1 83 ? -3.026 6.074 -22.421 1.00 92.50 83 ASP A N 1
ATOM 620 C CA . ASP A 1 83 ? -3.041 4.642 -22.750 1.00 92.50 83 ASP A CA 1
ATOM 621 C C . ASP A 1 83 ? -2.795 3.740 -21.526 1.00 92.50 83 ASP A C 1
ATOM 623 O O . ASP A 1 83 ? -2.094 2.731 -21.581 1.00 92.50 83 ASP A O 1
ATOM 627 N N . LEU A 1 84 ? -3.430 4.081 -20.402 1.00 93.62 84 LEU A N 1
ATOM 628 C CA . LEU A 1 84 ? -3.481 3.275 -19.184 1.00 93.62 84 LEU A CA 1
ATOM 629 C C . LEU A 1 84 ? -4.907 2.766 -18.925 1.00 93.62 84 LEU A C 1
ATOM 631 O O . LEU A 1 84 ? -5.896 3.305 -19.425 1.00 93.62 84 LEU A O 1
ATOM 635 N N . ASN A 1 85 ? -5.004 1.707 -18.131 1.00 92.25 85 ASN A N 1
ATOM 636 C CA . ASN A 1 85 ? -6.239 1.085 -17.677 1.00 92.25 85 ASN A CA 1
ATOM 637 C C . ASN A 1 85 ? -6.289 1.067 -16.142 1.00 92.25 85 ASN A C 1
ATOM 639 O O . ASN A 1 85 ? -5.250 0.960 -15.485 1.00 92.25 85 ASN A O 1
ATOM 643 N N . LEU A 1 86 ? -7.497 1.138 -15.584 1.00 91.56 86 LEU A N 1
ATOM 644 C CA . LEU A 1 86 ? -7.745 1.145 -14.145 1.00 91.56 86 LEU A CA 1
ATOM 645 C C . LEU A 1 86 ? -8.410 -0.165 -13.716 1.00 91.56 86 LEU A C 1
ATOM 647 O O . LEU A 1 86 ? -9.512 -0.480 -14.156 1.00 91.56 86 LEU A O 1
ATOM 651 N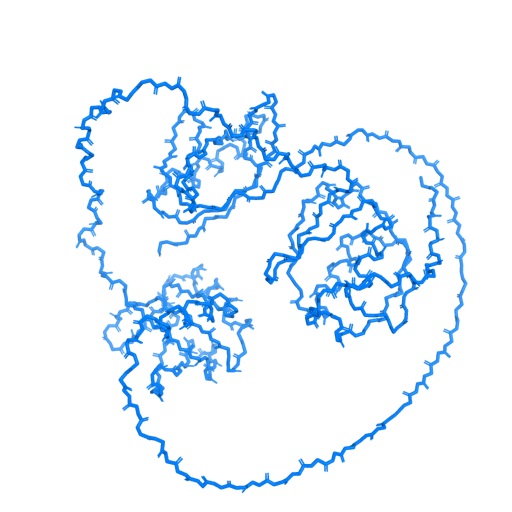 N . GLU A 1 87 ? -7.767 -0.916 -12.825 1.00 88.56 87 GLU A N 1
ATOM 652 C CA . GLU A 1 87 ? -8.333 -2.125 -12.231 1.00 88.56 87 GLU A CA 1
ATOM 653 C C . GLU A 1 87 ? -8.536 -1.930 -10.721 1.00 88.56 87 GLU A C 1
ATOM 655 O O . GLU A 1 87 ? -7.588 -1.733 -9.958 1.00 88.56 87 GLU A O 1
ATOM 660 N N . ILE A 1 88 ? -9.791 -1.996 -10.270 1.00 84.56 88 ILE A N 1
ATOM 661 C CA . ILE A 1 88 ? -10.140 -1.869 -8.850 1.00 84.56 88 ILE A CA 1
ATOM 662 C C . ILE A 1 88 ? -9.953 -3.233 -8.174 1.00 84.56 88 ILE A C 1
ATOM 664 O O . ILE A 1 88 ? -10.755 -4.148 -8.365 1.00 84.56 88 ILE A O 1
ATOM 668 N N . ARG A 1 89 ? -8.907 -3.377 -7.351 1.00 81.62 89 ARG A N 1
ATOM 669 C CA . ARG A 1 89 ? -8.640 -4.587 -6.556 1.00 81.62 89 ARG A CA 1
ATOM 670 C C . ARG A 1 89 ? -8.880 -4.309 -5.075 1.00 81.62 89 ARG A C 1
ATOM 672 O O . ARG A 1 89 ? -7.967 -3.988 -4.315 1.00 81.62 89 ARG A O 1
ATOM 679 N N . GLY A 1 90 ? -10.141 -4.428 -4.662 1.00 80.44 90 GLY A N 1
ATOM 680 C CA . GLY A 1 90 ? -10.568 -4.098 -3.301 1.00 80.44 90 GLY A CA 1
ATOM 681 C C . GLY A 1 90 ? -10.420 -2.599 -3.039 1.00 80.44 90 GLY A C 1
ATOM 682 O O . GLY A 1 90 ? -11.050 -1.795 -3.716 1.00 80.44 90 GLY A O 1
ATOM 683 N N . THR A 1 91 ? -9.580 -2.217 -2.074 1.00 66.94 91 THR A N 1
ATOM 684 C CA . THR A 1 91 ? -9.294 -0.804 -1.752 1.00 66.94 91 THR A CA 1
ATOM 685 C C . THR A 1 91 ? -8.081 -0.233 -2.493 1.00 66.94 91 THR A C 1
ATOM 687 O O . THR A 1 91 ? -7.662 0.883 -2.186 1.00 66.94 91 THR A O 1
ATOM 690 N N . VAL A 1 92 ? -7.468 -0.999 -3.403 1.00 78.25 92 VAL A N 1
ATOM 691 C CA . VAL A 1 92 ? -6.288 -0.583 -4.170 1.00 78.25 92 VAL A CA 1
ATOM 692 C C . VAL A 1 92 ? -6.672 -0.385 -5.633 1.00 78.25 92 VAL A C 1
ATOM 694 O O . VAL A 1 92 ? -7.244 -1.269 -6.271 1.00 78.25 92 VAL A O 1
ATOM 697 N N . LEU A 1 93 ? -6.334 0.788 -6.155 1.00 88.38 93 LEU A N 1
ATOM 698 C CA . LEU A 1 93 ? -6.510 1.186 -7.545 1.00 88.38 93 LEU A CA 1
ATOM 699 C C . LEU A 1 93 ? -5.238 0.811 -8.307 1.00 88.38 93 LEU A C 1
ATOM 701 O O . LEU A 1 93 ? -4.211 1.477 -8.174 1.00 88.38 93 LEU A O 1
ATOM 705 N N . VAL A 1 94 ? -5.285 -0.289 -9.055 1.00 89.25 94 VAL A N 1
ATOM 706 C CA . VAL A 1 94 ? -4.140 -0.779 -9.827 1.00 89.25 94 VAL A CA 1
ATOM 707 C C . VAL A 1 94 ? -4.167 -0.132 -11.206 1.00 89.25 94 VAL A C 1
ATOM 709 O O . VAL A 1 94 ? -5.161 -0.240 -11.920 1.00 89.25 94 VAL A O 1
ATOM 712 N N . ILE A 1 95 ? -3.085 0.545 -11.580 1.00 93.31 95 ILE A N 1
ATOM 713 C CA . ILE A 1 95 ? -2.961 1.215 -12.877 1.00 93.31 95 ILE A CA 1
ATOM 714 C C . ILE A 1 95 ? -1.997 0.406 -13.745 1.00 93.31 95 ILE A C 1
ATOM 716 O O . ILE A 1 95 ? -0.858 0.156 -13.348 1.00 93.31 95 ILE A O 1
ATOM 720 N N . LEU A 1 96 ? -2.465 -0.009 -14.923 1.00 89.81 96 LEU A N 1
ATOM 721 C CA . LEU A 1 96 ? -1.759 -0.904 -15.848 1.00 89.81 96 LEU A CA 1
ATOM 722 C C . LEU A 1 96 ? -1.673 -0.276 -17.250 1.00 89.81 96 LEU A C 1
ATOM 724 O O . LEU A 1 96 ? -2.599 0.441 -17.626 1.00 89.81 96 LEU A O 1
ATOM 728 N N . PRO A 1 97 ? -0.644 -0.562 -18.070 1.00 89.38 97 PRO A N 1
ATOM 729 C CA . PRO A 1 97 ? -0.619 -0.113 -19.461 1.00 89.38 97 PRO A CA 1
ATOM 730 C C . PRO A 1 97 ? -1.725 -0.774 -20.299 1.00 89.38 97 PRO A C 1
ATOM 732 O O . PRO A 1 97 ? -1.945 -1.989 -20.245 1.00 89.38 97 PRO A O 1
ATOM 735 N N . ARG A 1 98 ? -2.428 0.021 -21.109 1.00 82.88 98 ARG A N 1
ATOM 736 C CA . ARG A 1 98 ? -3.515 -0.421 -21.988 1.00 82.88 98 ARG A CA 1
ATOM 737 C C . ARG A 1 98 ? -2.914 -1.091 -23.222 1.00 82.88 98 ARG A C 1
ATOM 739 O O . ARG A 1 98 ? -2.332 -0.441 -24.078 1.00 82.88 98 ARG A O 1
ATOM 746 N N . GLY A 1 99 ? -3.059 -2.410 -23.313 1.00 66.75 99 GLY A N 1
ATOM 747 C CA . GLY A 1 99 ? -2.448 -3.217 -24.378 1.00 66.75 99 GLY A CA 1
ATOM 748 C C . GLY A 1 99 ? -1.651 -4.406 -23.849 1.00 66.75 99 GLY A C 1
ATOM 749 O O . GLY A 1 99 ? -1.484 -5.386 -24.573 1.00 66.75 99 GLY A O 1
ATOM 750 N N . VAL A 1 100 ? -1.280 -4.396 -22.561 1.00 54.84 100 VAL A N 1
ATOM 751 C CA . VAL A 1 100 ? -0.894 -5.622 -21.853 1.00 54.84 100 VAL A CA 1
ATOM 752 C C . VAL A 1 100 ? -2.154 -6.473 -21.709 1.00 54.84 100 VAL A C 1
ATOM 754 O O . VAL A 1 100 ? -2.932 -6.316 -20.767 1.00 54.84 100 VAL A O 1
ATOM 757 N N . LYS A 1 101 ? -2.399 -7.347 -22.692 1.00 46.25 101 LYS A N 1
ATOM 758 C CA . LYS A 1 101 ? -3.448 -8.369 -22.618 1.00 46.25 101 LYS A CA 1
ATOM 759 C C . LYS A 1 101 ? -3.147 -9.176 -21.345 1.00 46.25 101 LYS A C 1
ATOM 761 O O . LYS A 1 101 ? -2.068 -9.769 -21.289 1.00 46.25 101 LYS A O 1
ATOM 766 N N . PRO A 1 102 ? -4.008 -9.160 -20.306 1.00 49.75 102 PRO A N 1
ATOM 767 C CA . PRO A 1 102 ? -3.694 -9.827 -19.047 1.00 49.75 102 PRO A CA 1
ATOM 768 C C . PRO A 1 102 ? -3.434 -11.295 -19.357 1.00 49.75 102 PRO A C 1
ATOM 770 O O . PRO A 1 102 ? -4.285 -11.916 -20.000 1.00 49.75 102 PRO A O 1
ATOM 773 N N . ALA A 1 103 ? -2.248 -11.786 -18.970 1.00 45.66 103 ALA A N 1
ATOM 774 C CA . ALA A 1 103 ? -1.696 -13.058 -19.431 1.00 45.66 103 ALA A CA 1
ATOM 775 C C . ALA A 1 103 ? -2.786 -14.132 -19.462 1.00 45.66 103 ALA A C 1
ATOM 777 O O . ALA A 1 103 ? -3.366 -14.489 -18.431 1.00 45.66 103 ALA A O 1
ATOM 778 N N . GLU A 1 104 ? -3.125 -14.549 -20.682 1.00 37.75 104 GLU A N 1
ATOM 779 C CA . GLU A 1 104 ? -4.277 -15.399 -20.951 1.00 37.75 104 GLU A CA 1
ATOM 780 C C . GLU A 1 104 ? -4.089 -16.675 -20.129 1.00 37.75 104 GLU A C 1
ATOM 782 O O . GLU A 1 104 ? -3.046 -17.321 -20.247 1.00 37.75 104 GLU A O 1
ATOM 787 N N . ARG A 1 105 ? -5.038 -16.976 -19.222 1.00 38.69 105 ARG A N 1
ATOM 788 C CA . ARG A 1 105 ? -4.901 -18.088 -18.265 1.00 38.69 105 ARG A CA 1
ATOM 789 C C . ARG A 1 105 ? -4.446 -19.324 -19.031 1.00 38.69 105 ARG A C 1
ATOM 791 O O . ARG A 1 105 ? -5.185 -19.784 -19.903 1.00 38.69 105 ARG A O 1
ATOM 798 N N . LEU A 1 106 ? -3.242 -19.813 -18.713 1.00 39.38 106 LEU A N 1
ATOM 799 C CA . LEU A 1 106 ? -2.604 -20.889 -19.466 1.00 39.38 106 LEU A CA 1
ATOM 800 C C . LEU A 1 106 ? -3.590 -22.051 -19.647 1.00 39.38 106 LEU A C 1
ATOM 802 O O . LEU A 1 106 ? -4.302 -22.391 -18.692 1.00 39.38 106 LEU A O 1
ATOM 806 N N . PRO A 1 107 ? -3.667 -22.643 -20.855 1.00 37.50 107 PRO A N 1
ATOM 807 C CA . PRO A 1 107 ? -4.631 -23.691 -21.140 1.00 37.50 107 PRO A CA 1
ATOM 808 C C . PRO A 1 107 ? -4.462 -24.815 -20.122 1.00 37.50 107 PRO A C 1
ATOM 810 O O . PRO A 1 107 ? -3.359 -25.326 -19.922 1.00 37.50 107 PRO A O 1
ATOM 813 N N . SER A 1 108 ? -5.561 -25.178 -19.459 1.00 43.56 108 SER A N 1
ATOM 814 C CA . SER A 1 108 ? -5.565 -26.234 -18.452 1.00 43.56 108 SER A CA 1
ATOM 815 C C . SER A 1 108 ? -5.028 -27.518 -19.075 1.00 43.56 108 SER A C 1
ATOM 817 O O . SER A 1 108 ? -5.650 -28.071 -19.983 1.00 43.56 108 SER A O 1
ATOM 819 N N . VAL A 1 109 ? -3.858 -27.965 -18.612 1.00 38.00 109 VAL A N 1
ATOM 820 C CA . VAL A 1 109 ? -3.184 -29.147 -19.158 1.00 38.00 109 VAL A CA 1
ATOM 821 C C . VAL A 1 109 ? -4.149 -30.335 -19.069 1.00 38.00 109 VAL A C 1
ATOM 823 O O . VAL A 1 109 ? -4.620 -30.638 -17.967 1.00 38.00 109 VAL A O 1
ATOM 826 N N . PRO A 1 110 ? -4.475 -31.010 -20.189 1.00 40.59 110 PRO A N 1
ATOM 827 C CA . PRO A 1 110 ? -5.408 -32.125 -20.163 1.00 40.59 110 PRO A CA 1
ATOM 828 C C . PRO A 1 110 ? -4.840 -33.234 -19.277 1.00 40.59 110 PRO A C 1
ATOM 830 O O . PRO A 1 110 ? -3.765 -33.776 -19.536 1.00 40.59 110 PRO A O 1
ATOM 833 N N . THR A 1 111 ? -5.562 -33.551 -18.201 1.00 46.72 111 THR A N 1
ATOM 834 C CA . THR A 1 111 ? -5.166 -34.547 -17.200 1.00 46.72 111 THR A CA 1
ATOM 835 C C . THR A 1 111 ? -5.258 -35.954 -17.797 1.00 46.72 111 THR A C 1
ATOM 837 O O . THR A 1 111 ? -6.264 -36.643 -17.660 1.00 46.72 111 THR A O 1
ATOM 840 N N . GLY A 1 112 ? -4.199 -36.353 -18.503 1.00 44.59 112 GLY A N 1
ATOM 841 C CA . GLY A 1 112 ? -4.109 -37.589 -19.281 1.00 44.59 112 GLY A CA 1
ATOM 842 C C . GLY A 1 112 ? -2.833 -38.382 -19.004 1.00 44.59 112 GLY A C 1
ATOM 843 O O . GLY A 1 112 ? -2.210 -38.872 -19.939 1.00 44.59 112 GLY A O 1
ATOM 844 N N . LEU A 1 113 ? -2.432 -38.499 -17.734 1.00 48.72 113 LEU A N 1
ATOM 845 C CA . LEU A 1 113 ? -1.371 -39.412 -17.299 1.00 48.72 113 LEU A CA 1
ATOM 846 C C . LEU A 1 113 ? -1.919 -40.418 -16.274 1.00 48.72 113 LEU A C 1
ATOM 848 O O . LEU A 1 113 ? -2.773 -40.052 -15.459 1.00 48.72 113 LEU A O 1
ATOM 852 N N . PRO A 1 114 ? -1.476 -41.689 -16.323 1.00 49.88 114 PRO A N 1
ATOM 853 C CA . PRO A 1 114 ? -1.964 -42.726 -15.428 1.00 49.88 114 PRO A CA 1
ATOM 854 C C . PRO A 1 114 ? -1.592 -42.430 -13.974 1.00 49.88 114 PRO A C 1
ATOM 856 O O . PRO A 1 114 ? -0.552 -41.852 -13.666 1.00 49.88 114 PRO A O 1
ATOM 859 N N . LYS A 1 115 ? -2.480 -42.853 -13.075 1.00 47.19 115 LYS A N 1
ATOM 860 C CA . LYS A 1 115 ? -2.442 -42.586 -11.637 1.00 47.19 115 LYS A CA 1
ATOM 861 C C . LYS A 1 115 ? -1.381 -43.437 -10.924 1.00 47.19 115 LYS A C 1
ATOM 863 O O . LYS A 1 115 ? -1.729 -44.315 -10.136 1.00 47.19 115 LYS A O 1
ATOM 868 N N . GLU A 1 116 ? -0.100 -43.176 -11.174 1.00 46.25 116 GLU A N 1
ATOM 869 C CA . GLU A 1 116 ? 0.938 -43.572 -10.219 1.00 46.25 116 GLU A CA 1
ATOM 870 C C . GLU A 1 116 ? 0.724 -42.795 -8.917 1.00 46.25 116 GLU A C 1
ATOM 872 O O . GLU A 1 116 ? 0.572 -41.571 -8.911 1.00 46.25 116 GLU A O 1
ATOM 877 N N . ALA A 1 117 ? 0.650 -43.521 -7.802 1.00 47.81 117 ALA A N 1
ATOM 878 C CA . ALA A 1 117 ? 0.558 -42.895 -6.495 1.00 47.81 117 ALA A CA 1
ATOM 879 C C . ALA A 1 117 ? 1.872 -42.140 -6.232 1.00 47.81 117 ALA A C 1
ATOM 881 O O . ALA A 1 117 ? 2.934 -42.766 -6.300 1.00 47.81 117 ALA A O 1
ATOM 882 N N . PRO A 1 118 ? 1.842 -40.827 -5.929 1.00 50.00 118 PRO A N 1
ATOM 883 C CA . PRO A 1 118 ? 3.060 -40.124 -5.563 1.00 50.00 118 PRO A CA 1
ATOM 884 C C . PRO A 1 118 ? 3.657 -40.806 -4.325 1.00 50.00 118 PRO A C 1
ATOM 886 O O . PRO A 1 118 ? 2.904 -41.138 -3.404 1.00 50.00 118 PRO A O 1
ATOM 889 N N . PRO A 1 119 ? 4.983 -41.032 -4.274 1.00 50.09 119 PRO A N 1
ATOM 890 C CA . PRO A 1 119 ? 5.601 -41.628 -3.103 1.00 50.09 119 PRO A CA 1
ATOM 891 C C . PRO A 1 119 ? 5.284 -40.757 -1.892 1.00 50.09 119 PRO A C 1
ATOM 893 O O . PRO A 1 119 ? 5.480 -39.538 -1.939 1.00 50.09 119 PRO A O 1
ATOM 896 N N . THR A 1 120 ? 4.798 -41.382 -0.819 1.00 41.59 120 THR A N 1
ATOM 897 C CA . THR A 1 120 ? 4.457 -40.720 0.441 1.00 41.59 120 THR A CA 1
ATOM 898 C C . THR A 1 120 ? 5.715 -40.127 1.069 1.00 41.59 120 THR A C 1
ATOM 900 O O . THR A 1 120 ? 6.331 -40.715 1.955 1.00 41.59 120 THR A O 1
ATOM 903 N N . ARG A 1 121 ? 6.117 -38.939 0.608 1.00 40.47 121 ARG A N 1
ATOM 904 C CA . ARG A 1 121 ? 7.050 -38.086 1.330 1.00 40.47 121 ARG A CA 1
ATOM 905 C C . ARG A 1 121 ? 6.317 -37.604 2.568 1.00 40.47 121 ARG A C 1
ATOM 907 O O . ARG A 1 121 ? 5.573 -36.629 2.518 1.00 40.47 121 ARG A O 1
ATOM 914 N N . SER A 1 122 ? 6.547 -38.305 3.671 1.00 35.50 122 SER A N 1
ATOM 915 C CA . SER A 1 122 ? 6.458 -37.727 5.003 1.00 35.50 122 SER A CA 1
ATOM 916 C C . SER A 1 122 ? 7.335 -36.477 5.007 1.00 35.50 122 SER A C 1
ATOM 918 O O . SER A 1 122 ? 8.562 -36.566 5.078 1.00 35.50 122 SER A O 1
ATOM 920 N N . TYR A 1 123 ? 6.699 -35.319 4.834 1.00 43.00 123 TYR A N 1
ATOM 921 C CA . TYR A 1 123 ? 7.330 -34.051 5.151 1.00 43.00 123 TYR A CA 1
ATOM 922 C C . TYR A 1 123 ? 7.701 -34.113 6.636 1.00 43.00 123 TYR A C 1
ATOM 924 O O . TYR A 1 123 ? 6.852 -34.534 7.426 1.00 43.00 123 TYR A O 1
ATOM 932 N N . PRO A 1 124 ? 8.933 -33.744 7.030 1.00 42.12 124 PRO A N 1
ATOM 933 C CA . PRO A 1 124 ? 9.177 -33.449 8.432 1.00 42.12 124 PRO A CA 1
ATOM 934 C C . PRO A 1 124 ? 8.196 -32.352 8.851 1.00 42.12 124 PRO A C 1
ATOM 936 O O . PRO A 1 124 ? 7.866 -31.478 8.039 1.00 42.12 124 PRO A O 1
ATOM 939 N N . ASP A 1 125 ? 7.710 -32.437 10.088 1.00 44.72 125 ASP A N 1
ATOM 940 C CA . ASP A 1 125 ? 6.805 -31.444 10.655 1.00 44.72 125 ASP A CA 1
ATOM 941 C C . ASP A 1 125 ? 7.350 -30.024 10.454 1.00 44.72 125 ASP A C 1
ATOM 943 O O . ASP A 1 125 ? 8.563 -29.815 10.330 1.00 44.72 125 ASP A O 1
ATOM 947 N N . ALA A 1 126 ? 6.439 -29.048 10.388 1.00 45.12 126 ALA A N 1
ATOM 948 C CA . ALA A 1 126 ? 6.805 -27.641 10.250 1.00 45.12 126 ALA A CA 1
ATOM 949 C C . ALA A 1 126 ? 7.920 -27.288 11.253 1.00 45.12 126 ALA A C 1
ATOM 951 O O . ALA A 1 126 ? 7.849 -27.753 12.397 1.00 45.12 126 ALA A O 1
ATOM 952 N N . PRO A 1 127 ? 8.945 -26.510 10.843 1.00 42.78 127 PRO A N 1
ATOM 953 C CA . PRO A 1 127 ? 10.059 -26.189 11.726 1.00 42.78 127 PRO A CA 1
ATOM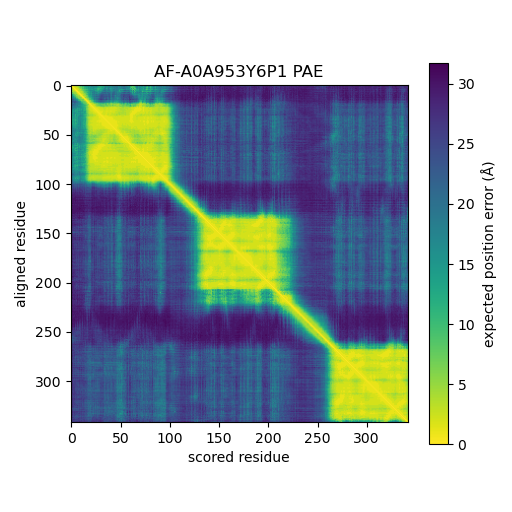 954 C C . PRO A 1 127 ? 9.493 -25.632 13.034 1.00 42.78 127 PRO A C 1
ATOM 956 O O . PRO A 1 127 ? 8.596 -24.782 12.973 1.00 42.78 127 PRO A O 1
ATOM 959 N N . PRO A 1 128 ? 9.942 -26.136 14.198 1.00 42.69 128 PRO A N 1
ATOM 960 C CA . PRO A 1 128 ? 9.390 -25.700 15.464 1.00 42.69 128 PRO A CA 1
ATOM 961 C C . PRO A 1 128 ? 9.566 -24.189 15.561 1.00 42.69 128 PRO A C 1
ATOM 963 O O . PRO A 1 128 ? 10.678 -23.684 15.405 1.00 42.69 128 PRO A O 1
ATOM 966 N N . THR A 1 129 ? 8.465 -23.479 15.815 1.00 46.72 129 THR A N 1
ATOM 967 C CA . THR A 1 129 ? 8.513 -22.106 16.316 1.00 46.72 129 THR A CA 1
ATOM 968 C C . THR A 1 129 ? 9.539 -22.075 17.443 1.00 46.72 129 THR A C 1
ATOM 970 O O . THR A 1 129 ? 9.460 -22.944 18.317 1.00 46.72 129 THR A O 1
ATOM 973 N N . SER A 1 130 ? 10.495 -21.139 17.413 1.00 45.84 130 SER A N 1
ATOM 974 C CA . SER A 1 130 ? 11.485 -20.994 18.485 1.00 45.84 130 SER A CA 1
ATOM 975 C C . SER A 1 130 ? 10.757 -21.037 19.832 1.00 45.84 130 SER A C 1
ATOM 977 O O . SER A 1 130 ? 9.898 -20.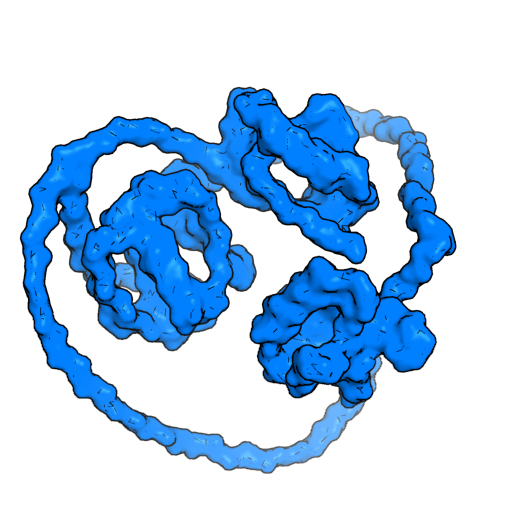185 20.063 1.00 45.84 130 SER A O 1
ATOM 979 N N . PRO A 1 131 ? 11.011 -22.042 20.693 1.00 54.28 131 PRO A N 1
ATOM 980 C CA . PRO A 1 131 ? 10.152 -22.314 21.849 1.00 54.28 131 PRO A CA 1
ATOM 981 C C . PRO A 1 131 ? 10.199 -21.211 22.917 1.00 54.28 131 PRO A C 1
ATOM 983 O O . PRO A 1 131 ? 9.398 -21.237 23.849 1.00 54.28 131 PRO A O 1
ATOM 986 N N . ASP A 1 132 ? 11.120 -20.259 22.761 1.00 61.91 132 ASP A N 1
ATOM 987 C CA . ASP A 1 132 ? 11.351 -19.127 23.651 1.00 61.91 132 ASP A CA 1
ATOM 988 C C . ASP A 1 132 ? 10.594 -17.847 23.240 1.00 61.91 132 ASP A C 1
ATOM 990 O O . ASP A 1 132 ? 10.508 -16.923 24.049 1.00 61.91 132 ASP A O 1
ATOM 994 N N . ASP A 1 133 ? 10.016 -17.772 22.030 1.00 58.12 133 ASP A N 1
ATOM 995 C CA . ASP A 1 133 ? 9.177 -16.631 21.636 1.00 58.12 133 ASP A CA 1
ATOM 996 C C . ASP A 1 133 ? 7.774 -16.765 22.263 1.00 58.12 133 ASP A C 1
ATOM 998 O O . ASP A 1 133 ? 7.040 -17.710 21.944 1.00 58.12 133 ASP A O 1
ATOM 1002 N N . PRO A 1 134 ? 7.350 -15.841 23.150 1.00 68.19 134 PRO A N 1
ATOM 1003 C CA . PRO A 1 134 ? 6.047 -15.932 23.792 1.00 68.19 134 PRO A CA 1
ATOM 1004 C C . PRO A 1 134 ? 4.926 -15.785 22.749 1.00 68.19 134 PRO A C 1
ATOM 1006 O O . PRO A 1 134 ? 4.994 -14.904 21.888 1.00 68.19 134 PRO A O 1
ATOM 1009 N N . PRO A 1 135 ? 3.858 -16.604 22.817 1.00 77.81 135 PRO A N 1
ATOM 1010 C CA . PRO A 1 135 ? 2.774 -16.539 21.846 1.00 77.81 135 PRO A CA 1
ATOM 1011 C C . PRO A 1 135 ? 2.094 -15.168 21.891 1.00 77.81 135 PRO A C 1
ATOM 1013 O O . PRO A 1 135 ? 1.537 -14.764 22.918 1.00 77.81 135 PRO A O 1
ATOM 1016 N N . LEU A 1 136 ? 2.117 -14.464 20.756 1.00 86.00 136 LEU A N 1
ATOM 1017 C CA . LEU A 1 136 ? 1.414 -13.195 20.607 1.00 86.00 136 LEU A CA 1
ATOM 1018 C C . LEU A 1 136 ? -0.086 -13.401 20.827 1.00 86.00 136 LEU A C 1
ATOM 1020 O O . LEU A 1 136 ? -0.692 -14.361 20.353 1.00 86.00 136 LEU A O 1
ATOM 1024 N N . SER A 1 137 ? -0.682 -12.475 21.567 1.00 92.06 137 SER A N 1
ATOM 1025 C CA . SER A 1 137 ? -2.119 -12.421 21.791 1.00 92.06 137 SER A CA 1
ATOM 1026 C C . SER A 1 137 ? -2.787 -11.560 20.723 1.00 92.06 137 SER A C 1
ATOM 1028 O O . SER A 1 137 ? -2.241 -10.547 20.284 1.00 92.06 137 SER A O 1
ATOM 1030 N N . GLU A 1 138 ? -3.999 -11.942 20.333 1.00 92.81 138 GLU A N 1
ATOM 1031 C CA . GLU A 1 138 ? -4.769 -11.260 19.293 1.00 92.81 138 GLU A CA 1
ATOM 1032 C C . GLU A 1 138 ? -5.936 -10.470 19.896 1.00 92.81 138 GLU A C 1
ATOM 1034 O O . GLU A 1 138 ? -6.627 -10.928 20.811 1.00 92.81 138 GLU A O 1
ATOM 1039 N N . ALA A 1 139 ? -6.186 -9.273 19.369 1.00 91.88 139 ALA A N 1
ATOM 1040 C CA . ALA A 1 139 ? -7.365 -8.477 19.680 1.00 91.88 139 ALA A CA 1
ATOM 1041 C C . ALA A 1 139 ? -7.980 -7.912 18.397 1.00 91.88 139 ALA A C 1
ATOM 1043 O O . ALA A 1 139 ? -7.379 -7.079 17.719 1.00 91.88 139 ALA A O 1
ATOM 1044 N N . ILE A 1 140 ? -9.206 -8.337 18.092 1.00 92.38 140 ILE A N 1
ATOM 1045 C CA . ILE A 1 140 ? -10.010 -7.805 16.989 1.00 92.38 140 ILE A CA 1
ATOM 1046 C C . ILE A 1 140 ? -11.141 -6.967 17.577 1.00 92.38 140 ILE A C 1
ATOM 1048 O O . ILE A 1 140 ? -11.850 -7.398 18.490 1.00 92.38 140 ILE A O 1
ATOM 1052 N N . GLY A 1 141 ? -11.304 -5.748 17.076 1.00 94.69 141 GLY A N 1
ATOM 1053 C CA . GLY A 1 141 ? -12.279 -4.818 17.620 1.00 94.69 141 GLY A CA 1
ATOM 1054 C C . GLY A 1 141 ? -12.418 -3.548 16.800 1.00 94.69 141 GLY A C 1
ATOM 1055 O O . GLY A 1 141 ? -12.069 -3.508 15.623 1.00 94.69 141 GLY A O 1
ATOM 1056 N N . VAL A 1 142 ? -12.948 -2.507 17.438 1.00 95.19 142 VAL A N 1
ATOM 1057 C CA . VAL A 1 142 ? -13.190 -1.200 16.817 1.00 95.19 142 VAL A CA 1
ATOM 1058 C C . VAL A 1 142 ? -12.424 -0.112 17.562 1.00 95.19 142 VAL A C 1
ATOM 1060 O O . VAL A 1 142 ? -12.526 -0.017 18.788 1.00 95.19 142 VAL A O 1
ATOM 1063 N N . THR A 1 143 ? -11.683 0.722 16.837 1.00 95.75 143 THR A N 1
ATOM 1064 C CA . THR A 1 143 ? -10.941 1.866 17.390 1.00 95.75 143 THR A CA 1
ATOM 1065 C C . THR A 1 143 ? -11.899 2.840 18.085 1.00 95.75 143 THR A C 1
ATOM 1067 O O . THR A 1 143 ? -12.866 3.291 17.475 1.00 95.75 143 THR A O 1
ATOM 1070 N N . GLN A 1 144 ? -11.654 3.173 19.356 1.00 96.25 144 GLN A N 1
ATOM 1071 C CA . GLN A 1 144 ? -12.427 4.182 20.100 1.00 96.25 144 GLN A CA 1
ATOM 1072 C C . GLN A 1 144 ? -11.662 5.498 20.239 1.00 96.25 144 GLN A C 1
ATOM 1074 O O . GLN A 1 144 ? -12.215 6.559 19.972 1.00 96.25 144 GLN A O 1
ATOM 1079 N N . GLU A 1 145 ? -10.407 5.426 20.678 1.00 95.81 145 GLU A N 1
ATOM 1080 C CA . GLU A 1 145 ? -9.618 6.581 21.111 1.00 95.81 145 GLU A CA 1
ATOM 1081 C C . GLU A 1 145 ? -8.151 6.342 20.750 1.00 95.81 145 GLU A C 1
ATOM 1083 O O . GLU A 1 145 ? -7.649 5.218 20.864 1.00 95.81 145 GLU A O 1
ATOM 1088 N N . ILE A 1 146 ? -7.478 7.399 20.306 1.00 94.50 146 ILE A N 1
ATOM 1089 C CA . ILE A 1 146 ? -6.079 7.388 19.891 1.00 94.50 146 ILE A CA 1
ATOM 1090 C C . ILE A 1 146 ? -5.379 8.491 20.675 1.00 94.50 146 ILE A C 1
ATOM 1092 O O . ILE A 1 146 ? -5.711 9.663 20.513 1.00 94.50 146 ILE A O 1
ATOM 1096 N N . ASP A 1 147 ? -4.407 8.112 21.493 1.00 96.12 147 ASP A N 1
ATOM 1097 C CA . ASP A 1 147 ? -3.629 9.020 22.326 1.00 96.12 147 ASP A CA 1
ATOM 1098 C C . ASP A 1 147 ? -2.141 8.782 22.038 1.00 96.12 147 ASP A C 1
ATOM 1100 O O . ASP A 1 147 ? -1.523 7.828 22.510 1.00 96.12 147 ASP A O 1
ATOM 1104 N N . LEU A 1 148 ? -1.569 9.612 21.166 1.00 93.38 148 LEU A N 1
ATOM 1105 C CA . LEU A 1 148 ? -0.179 9.460 20.721 1.00 93.38 148 LEU A CA 1
ATOM 1106 C C . LEU A 1 148 ? 0.836 10.025 21.725 1.00 93.38 148 LEU A C 1
ATOM 1108 O O . LEU A 1 148 ? 2.027 9.734 21.589 1.00 93.38 148 LEU A O 1
ATOM 1112 N N . GLU A 1 149 ? 0.373 10.795 22.713 1.00 93.75 149 GLU A N 1
ATOM 1113 C CA . GLU A 1 149 ? 1.193 11.370 23.782 1.00 93.75 149 GLU A CA 1
ATOM 1114 C C . GLU A 1 149 ? 1.439 10.312 24.868 1.00 93.75 149 GLU A C 1
ATOM 1116 O O . GLU A 1 149 ? 2.590 9.924 25.086 1.00 93.75 149 GLU A O 1
ATOM 1121 N N . ASP A 1 150 ? 0.369 9.705 25.399 1.00 96.12 150 ASP A N 1
ATOM 1122 C CA . ASP A 1 150 ? 0.440 8.522 26.277 1.00 96.12 150 ASP A CA 1
ATOM 1123 C C . ASP A 1 150 ? 0.843 7.237 25.526 1.00 96.12 150 ASP A C 1
ATOM 1125 O O . ASP A 1 150 ? 1.036 6.178 26.136 1.00 96.12 150 ASP A O 1
ATOM 1129 N N . LYS A 1 151 ? 0.957 7.301 24.191 1.00 96.06 151 LYS A N 1
ATOM 1130 C CA . LYS A 1 151 ? 1.212 6.158 23.298 1.00 96.06 151 LYS A CA 1
ATOM 1131 C C . LYS A 1 151 ? 0.173 5.029 23.446 1.00 96.06 151 LYS A C 1
ATOM 1133 O O . LYS A 1 151 ? 0.511 3.850 23.295 1.00 96.06 151 LYS A O 1
ATOM 1138 N N . ARG A 1 152 ? -1.080 5.390 23.733 1.00 97.00 152 ARG A N 1
ATOM 1139 C CA . ARG A 1 152 ? -2.225 4.511 24.005 1.00 97.00 152 ARG A CA 1
ATOM 1140 C C . ARG A 1 152 ? -3.189 4.449 22.812 1.00 97.00 152 ARG A C 1
ATOM 1142 O O . ARG A 1 152 ? -3.537 5.453 22.199 1.00 97.00 152 ARG A O 1
ATOM 1149 N N . LEU A 1 153 ? -3.686 3.251 22.528 1.00 96.88 153 LEU A N 1
ATOM 1150 C CA . LEU A 1 153 ? -4.746 2.962 21.567 1.00 96.88 153 LEU A CA 1
ATOM 1151 C C . LEU A 1 153 ? -5.876 2.218 22.291 1.00 96.88 153 LEU A C 1
ATOM 1153 O O . LEU A 1 153 ? -5.678 1.098 22.762 1.00 96.88 153 LEU A O 1
ATOM 1157 N N . ARG A 1 154 ? -7.062 2.825 22.385 1.00 97.81 154 ARG A N 1
ATOM 1158 C CA . ARG A 1 154 ? -8.237 2.220 23.032 1.00 97.81 154 ARG A CA 1
ATOM 1159 C C . ARG A 1 154 ? -9.127 1.560 21.991 1.00 97.81 154 ARG A C 1
ATOM 1161 O O . ARG A 1 154 ? -9.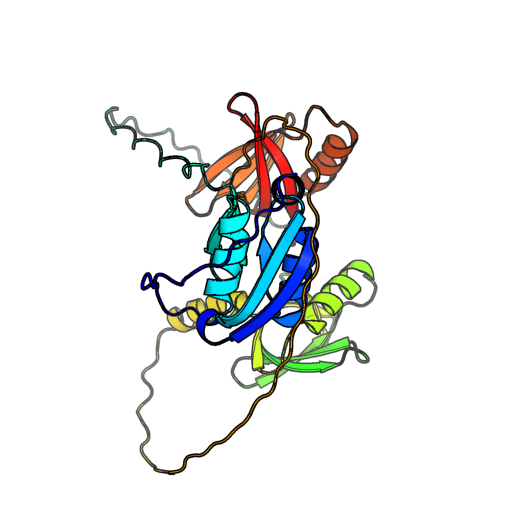593 2.211 21.055 1.00 97.81 154 ARG A O 1
ATOM 1168 N N . ILE A 1 155 ? -9.419 0.278 22.180 1.00 97.06 155 ILE A N 1
ATOM 1169 C CA . ILE A 1 155 ? -10.188 -0.550 21.242 1.00 97.06 155 ILE A CA 1
ATOM 1170 C C . ILE A 1 155 ? -11.389 -1.156 21.973 1.00 97.06 155 ILE A C 1
ATOM 1172 O O . ILE A 1 155 ? -11.291 -1.560 23.131 1.00 97.06 155 ILE A O 1
ATOM 1176 N N . ARG A 1 156 ? -12.551 -1.216 21.316 1.00 96.81 156 ARG A N 1
ATOM 1177 C CA . ARG A 1 156 ? -13.718 -1.976 21.784 1.00 96.81 156 ARG A CA 1
ATOM 1178 C C . ARG A 1 156 ? -13.630 -3.415 21.271 1.00 96.81 156 ARG A C 1
ATOM 1180 O O . ARG A 1 156 ? -13.813 -3.635 20.077 1.00 96.81 156 ARG A O 1
ATOM 1187 N N . VAL A 1 157 ? -13.382 -4.372 22.162 1.00 95.38 157 VAL A N 1
ATOM 1188 C CA . VAL A 1 157 ? -13.285 -5.817 21.875 1.00 95.38 157 VAL A CA 1
ATOM 1189 C C . VAL A 1 157 ? -14.445 -6.524 22.578 1.00 95.38 157 VAL A C 1
ATOM 1191 O O . VAL A 1 157 ? -14.587 -6.389 23.791 1.00 95.38 157 VAL A O 1
ATOM 1194 N N . ASP A 1 158 ? -15.308 -7.221 21.827 1.00 91.62 158 ASP A N 1
ATOM 1195 C CA . ASP A 1 158 ? -16.545 -7.855 22.339 1.00 91.62 158 ASP A CA 1
ATOM 1196 C C . ASP A 1 158 ? -17.376 -6.921 23.268 1.00 91.62 158 ASP A C 1
ATOM 1198 O O . ASP A 1 158 ? -17.925 -7.322 24.291 1.00 91.62 158 ASP A O 1
ATOM 1202 N N . GLY A 1 159 ? -17.446 -5.627 22.924 1.00 91.25 159 GLY A N 1
ATOM 1203 C CA . GLY A 1 159 ? -18.161 -4.594 23.691 1.00 91.25 159 GLY A CA 1
ATOM 1204 C C . GLY A 1 159 ? -17.373 -3.958 24.847 1.00 91.25 159 GLY A C 1
ATOM 1205 O O . GLY A 1 159 ? -17.731 -2.868 25.288 1.00 91.25 159 GLY A O 1
ATOM 1206 N N . VAL A 1 160 ? -16.269 -4.565 25.287 1.00 96.31 160 VAL A N 1
ATOM 1207 C CA . VAL A 1 160 ? -15.417 -4.073 26.383 1.00 96.31 160 VAL A CA 1
ATOM 1208 C C . VAL A 1 160 ? -14.332 -3.140 25.837 1.00 96.31 160 VAL A C 1
ATOM 1210 O O . VAL A 1 160 ? -13.677 -3.454 24.846 1.00 96.31 160 VAL A O 1
ATOM 1213 N N . ALA A 1 161 ? -14.119 -1.987 26.476 1.00 96.75 161 ALA A N 1
ATOM 1214 C CA . ALA A 1 161 ? -12.987 -1.115 26.161 1.00 96.75 161 ALA A CA 1
ATOM 1215 C C . ALA A 1 161 ? -11.683 -1.702 26.733 1.00 96.75 161 ALA A C 1
ATOM 1217 O O . ALA A 1 161 ? -11.640 -2.083 27.902 1.00 96.75 161 ALA A O 1
ATOM 1218 N N . ARG A 1 162 ? -10.631 -1.774 25.914 1.00 97.62 162 ARG A N 1
ATOM 1219 C CA . ARG A 1 162 ? -9.285 -2.210 26.305 1.00 97.62 162 ARG A CA 1
ATOM 1220 C C . ARG A 1 162 ? -8.242 -1.237 25.771 1.00 97.62 162 ARG A C 1
ATOM 1222 O O . ARG A 1 162 ? -8.372 -0.768 24.640 1.00 97.62 162 ARG A O 1
ATOM 1229 N N . ASP A 1 163 ? -7.216 -0.989 26.575 1.00 97.94 163 ASP A N 1
ATOM 1230 C CA . ASP A 1 163 ? -6.126 -0.064 26.266 1.00 97.94 163 ASP A CA 1
ATOM 1231 C C . ASP A 1 163 ? -4.875 -0.842 25.870 1.00 97.94 163 ASP A C 1
ATOM 1233 O O . ASP A 1 163 ? -4.435 -1.717 26.613 1.00 97.94 163 ASP A O 1
ATOM 1237 N N . PHE A 1 164 ? -4.314 -0.506 24.711 1.00 97.75 164 PHE A N 1
ATOM 1238 C CA . PHE A 1 164 ? -3.095 -1.080 24.144 1.00 97.75 164 PHE A CA 1
ATOM 1239 C C . PHE A 1 164 ? -2.024 -0.001 24.013 1.00 97.75 164 PHE A C 1
ATOM 1241 O O . PHE A 1 164 ? -2.350 1.161 23.782 1.00 97.75 164 PHE A O 1
ATOM 1248 N N . PHE A 1 165 ? -0.751 -0.367 24.140 1.00 97.81 165 PHE A N 1
ATOM 1249 C CA . PHE A 1 165 ? 0.354 0.594 24.204 1.00 97.81 165 PHE A CA 1
ATOM 1250 C C . PHE A 1 165 ? 1.382 0.357 23.096 1.00 97.81 165 PHE A C 1
ATOM 1252 O O . PHE A 1 165 ? 1.669 -0.784 22.740 1.00 97.81 165 PHE A O 1
ATOM 1259 N N . LEU A 1 166 ? 1.967 1.424 22.548 1.00 96.56 166 LEU A N 1
ATOM 1260 C CA . LEU A 1 166 ? 3.114 1.294 21.642 1.00 96.56 166 LEU A CA 1
ATOM 1261 C C . LEU A 1 166 ? 4.353 0.799 22.411 1.00 96.56 166 LEU A C 1
ATOM 1263 O O . LEU A 1 166 ? 4.521 1.144 23.584 1.00 96.56 166 LEU A O 1
ATOM 1267 N N . PRO A 1 167 ? 5.254 0.039 21.765 1.00 95.44 167 PRO A N 1
ATOM 1268 C CA . PRO A 1 167 ? 6.422 -0.523 22.429 1.00 95.44 167 PRO A CA 1
ATOM 1269 C C . PRO A 1 167 ? 7.385 0.560 22.925 1.00 95.44 167 PRO A C 1
ATOM 1271 O O . PRO A 1 167 ? 7.696 1.524 22.226 1.00 95.44 167 PRO A O 1
ATOM 1274 N N . ALA A 1 168 ? 7.914 0.374 24.132 1.00 90.44 168 ALA A N 1
ATOM 1275 C CA . ALA A 1 168 ? 9.084 1.107 24.596 1.00 90.44 168 ALA A CA 1
ATOM 1276 C C . ALA A 1 168 ? 10.367 0.437 24.062 1.00 90.44 168 ALA A C 1
ATOM 1278 O O . ALA A 1 168 ? 10.422 -0.777 23.886 1.00 90.44 168 ALA A O 1
ATOM 1279 N N . GLY A 1 169 ? 11.408 1.224 23.780 1.00 86.69 169 GLY A N 1
ATOM 1280 C CA . GLY A 1 169 ? 12.740 0.718 23.410 1.00 86.69 169 GLY A CA 1
ATOM 1281 C C . GLY A 1 169 ? 12.992 0.450 21.918 1.00 86.69 169 GLY A C 1
ATOM 1282 O O . GLY A 1 169 ? 14.112 0.665 21.468 1.00 86.69 169 GLY A O 1
ATOM 1283 N N . ASN A 1 170 ? 11.989 0.074 21.113 1.00 88.81 170 ASN A N 1
ATOM 1284 C CA . ASN A 1 170 ? 12.165 -0.092 19.659 1.00 88.81 170 ASN A CA 1
ATOM 1285 C C . ASN A 1 170 ? 11.626 1.125 18.886 1.00 88.81 170 ASN A C 1
ATOM 1287 O O . ASN A 1 170 ? 10.439 1.193 18.555 1.00 88.81 170 ASN A O 1
ATOM 1291 N N . ALA A 1 171 ? 12.502 2.092 18.595 1.00 87.25 171 ALA A N 1
ATOM 1292 C CA . ALA A 1 171 ? 12.137 3.345 17.927 1.00 87.25 171 ALA A CA 1
ATOM 1293 C C . ALA A 1 171 ? 11.542 3.132 16.523 1.00 87.25 171 ALA A C 1
ATOM 1295 O O . ALA A 1 171 ? 10.504 3.709 16.207 1.00 87.25 171 ALA A O 1
ATOM 1296 N N . LEU A 1 172 ? 12.141 2.263 15.701 1.00 82.12 172 LEU A N 1
ATOM 1297 C CA . LEU A 1 172 ? 11.690 2.024 14.326 1.00 82.12 172 LEU A CA 1
ATOM 1298 C C . LEU A 1 172 ? 10.303 1.363 14.284 1.00 82.12 172 LEU A C 1
ATOM 1300 O O . LEU A 1 172 ? 9.433 1.791 13.525 1.00 82.12 172 LEU A O 1
ATOM 1304 N N . LEU A 1 173 ? 10.059 0.375 15.153 1.00 84.31 173 LEU A N 1
ATOM 1305 C CA . LEU A 1 173 ? 8.734 -0.227 15.307 1.00 84.31 173 LEU A CA 1
ATOM 1306 C C . LEU A 1 173 ? 7.713 0.788 15.845 1.00 84.31 173 LEU A C 1
ATOM 1308 O O . LEU A 1 173 ? 6.582 0.825 15.362 1.00 84.31 173 LEU A O 1
ATOM 1312 N N . THR A 1 174 ? 8.116 1.636 16.798 1.00 91.56 174 THR A N 1
ATOM 1313 C CA . THR A 1 174 ? 7.260 2.692 17.365 1.00 91.56 174 THR A CA 1
ATOM 1314 C C . THR A 1 174 ? 6.803 3.677 16.296 1.00 91.56 174 THR A C 1
ATOM 1316 O O . THR A 1 174 ? 5.605 3.921 16.182 1.00 91.56 174 THR A O 1
ATOM 1319 N N . GLU A 1 175 ? 7.716 4.218 15.486 1.00 88.56 175 GLU A N 1
ATOM 1320 C CA . GLU A 1 175 ? 7.362 5.181 14.435 1.00 88.56 175 GLU A CA 1
ATOM 1321 C C . GLU A 1 175 ? 6.531 4.532 13.316 1.00 88.56 175 GLU A C 1
ATOM 1323 O O . GLU A 1 175 ? 5.548 5.122 12.863 1.00 88.56 175 GLU A O 1
ATOM 1328 N N . ARG A 1 176 ? 6.821 3.273 12.940 1.00 88.62 176 ARG A N 1
ATOM 1329 C CA . ARG A 1 176 ? 5.980 2.501 12.003 1.00 88.62 176 ARG A CA 1
ATOM 1330 C C . ARG A 1 176 ? 4.546 2.345 12.520 1.00 88.62 176 ARG A C 1
ATOM 1332 O O . ARG A 1 176 ? 3.587 2.543 11.771 1.00 88.62 176 ARG A O 1
ATOM 1339 N N . LEU A 1 177 ? 4.389 1.988 13.796 1.00 92.12 177 LEU A N 1
ATOM 1340 C CA . LEU A 1 177 ? 3.077 1.813 14.418 1.00 92.12 177 LEU A CA 1
ATOM 1341 C C . LEU A 1 177 ? 2.354 3.154 14.608 1.00 92.12 177 LEU A C 1
ATOM 1343 O O . LEU A 1 177 ? 1.179 3.229 14.266 1.00 92.12 177 LEU A O 1
ATOM 1347 N N . LYS A 1 178 ? 3.034 4.230 15.035 1.00 93.00 178 LYS A N 1
ATOM 1348 C CA . LYS A 1 178 ? 2.464 5.593 15.066 1.00 93.00 178 LYS A CA 1
ATOM 1349 C C . LYS A 1 178 ? 1.925 6.009 13.700 1.00 93.00 178 LYS A C 1
ATOM 1351 O O . LYS A 1 178 ? 0.767 6.398 13.604 1.00 93.00 178 LYS A O 1
ATOM 1356 N N . GLY A 1 179 ? 2.730 5.879 12.643 1.00 86.62 179 GLY A N 1
ATOM 1357 C CA . GLY A 1 179 ? 2.326 6.232 11.279 1.00 86.62 179 GLY A CA 1
ATOM 1358 C C . GLY A 1 179 ? 1.156 5.395 10.748 1.00 86.62 179 GLY A C 1
ATOM 1359 O O . GLY A 1 179 ? 0.421 5.859 9.878 1.00 86.62 179 GLY A O 1
ATOM 1360 N N . SER A 1 180 ? 0.957 4.192 11.295 1.00 87.94 180 SER A N 1
ATOM 1361 C CA . SER A 1 180 ? -0.211 3.344 11.024 1.00 87.94 180 SER A CA 1
ATOM 1362 C C . SER A 1 180 ? -1.435 3.795 11.832 1.00 87.94 180 SER A C 1
ATOM 1364 O O . SER A 1 180 ? -2.517 3.941 11.271 1.00 87.94 180 SER A O 1
ATOM 1366 N N . ILE A 1 181 ? -1.260 4.087 13.126 1.00 92.56 181 ILE A N 1
ATOM 1367 C CA . ILE A 1 181 ? -2.318 4.554 14.034 1.00 92.56 181 ILE A CA 1
ATOM 1368 C C . ILE A 1 181 ? -2.857 5.928 13.616 1.00 92.56 181 ILE A C 1
ATOM 1370 O O . ILE A 1 181 ? -4.065 6.121 13.618 1.00 92.56 181 ILE A O 1
ATOM 1374 N N . MET A 1 182 ? -1.999 6.855 13.178 1.00 90.44 182 MET A N 1
ATOM 1375 C CA . MET A 1 182 ? -2.398 8.183 12.682 1.00 90.44 182 MET A CA 1
ATOM 1376 C C . MET A 1 182 ? -3.342 8.147 11.469 1.00 90.44 182 MET A C 1
ATOM 1378 O O . MET A 1 182 ? -3.947 9.165 11.144 1.00 90.44 182 MET A O 1
ATOM 1382 N N . ARG A 1 183 ? -3.449 7.005 10.779 1.00 88.25 183 ARG A N 1
ATOM 1383 C CA . ARG A 1 183 ? -4.353 6.811 9.634 1.00 88.25 183 ARG A CA 1
ATOM 1384 C C . ARG A 1 183 ? -5.704 6.218 10.036 1.00 88.25 183 ARG A C 1
ATOM 1386 O O . ARG A 1 183 ? -6.610 6.224 9.210 1.00 88.25 183 ARG A O 1
ATOM 1393 N N . LEU A 1 184 ? -5.827 5.703 11.261 1.00 89.75 184 LEU A N 1
ATOM 1394 C CA . LEU A 1 184 ? -7.062 5.118 11.774 1.00 89.75 184 LEU A CA 1
ATOM 1395 C C . LEU A 1 184 ? -8.058 6.209 12.158 1.00 89.75 184 LEU A C 1
ATOM 1397 O O . LEU A 1 184 ? -7.696 7.206 12.786 1.00 89.75 184 LEU A O 1
ATOM 1401 N N . LYS A 1 185 ? -9.335 5.968 11.877 1.00 88.94 185 LYS A N 1
ATOM 1402 C CA . LYS A 1 185 ? -10.440 6.789 12.385 1.00 88.94 185 LYS A CA 1
ATOM 1403 C C . LYS A 1 185 ? -11.146 6.085 13.552 1.00 88.94 185 LYS A C 1
ATOM 1405 O O . LYS A 1 185 ? -11.274 4.856 13.545 1.00 88.94 185 LYS A O 1
ATOM 1410 N N . PRO A 1 186 ? -11.661 6.826 14.551 1.00 91.94 186 PRO A N 1
ATOM 1411 C CA . PRO A 1 186 ? -12.602 6.272 15.519 1.00 91.94 186 PRO A CA 1
ATOM 1412 C C . PRO A 1 186 ? -13.784 5.609 14.798 1.00 91.94 186 PRO A C 1
ATOM 1414 O O . PRO A 1 186 ? -14.351 6.182 13.870 1.00 91.94 186 PRO A O 1
ATOM 1417 N N . GLY A 1 187 ? -14.142 4.394 15.208 1.00 91.06 187 GLY A N 1
ATOM 1418 C CA . GLY A 1 187 ? -15.149 3.568 14.539 1.00 91.06 187 GLY A CA 1
ATOM 1419 C C . GLY A 1 187 ? -14.604 2.589 13.490 1.00 91.06 187 GLY A C 1
ATOM 1420 O O . GLY A 1 187 ? -15.357 1.718 13.056 1.00 91.06 187 GLY A O 1
ATOM 1421 N N . GLU A 1 188 ? -13.324 2.655 13.107 1.00 90.38 188 GLU A N 1
ATOM 1422 C CA . GLU A 1 188 ? -12.752 1.688 12.159 1.00 90.38 188 GLU A CA 1
ATOM 1423 C C . GLU A 1 188 ? -12.422 0.337 12.817 1.00 90.38 188 GLU A C 1
ATOM 1425 O O . GLU A 1 188 ? -11.929 0.306 13.953 1.00 90.38 188 GLU A O 1
ATOM 1430 N N . PRO A 1 189 ? -12.665 -0.790 12.117 1.00 88.25 189 PRO A N 1
ATOM 1431 C CA . PRO A 1 189 ? -12.248 -2.104 12.576 1.00 88.25 189 PRO A CA 1
ATOM 1432 C C . PRO A 1 189 ? -10.723 -2.230 12.529 1.00 88.25 189 PRO A C 1
ATOM 1434 O O . PRO A 1 189 ? -10.051 -1.685 11.648 1.00 88.25 189 PRO A O 1
ATOM 1437 N N . ILE A 1 190 ? -10.184 -2.979 13.483 1.00 94.12 190 ILE A N 1
ATOM 1438 C CA . ILE A 1 190 ? -8.749 -3.159 13.667 1.00 94.12 190 ILE A CA 1
ATOM 1439 C C . ILE A 1 190 ? -8.452 -4.556 14.215 1.00 94.12 190 ILE A C 1
ATOM 1441 O O . ILE A 1 190 ? -9.183 -5.069 15.065 1.00 94.12 190 ILE A O 1
ATOM 1445 N N . HIS A 1 191 ? -7.368 -5.157 13.730 1.00 90.75 191 HIS A N 1
ATOM 1446 C CA . HIS A 1 191 ? -6.761 -6.351 14.304 1.00 90.75 191 HIS A CA 1
ATOM 1447 C C . HIS A 1 191 ? -5.377 -5.975 14.849 1.00 90.75 191 HIS A C 1
ATOM 1449 O O . HIS A 1 191 ? -4.538 -5.428 14.130 1.00 90.75 191 HIS A O 1
ATOM 1455 N N . VAL A 1 192 ? -5.158 -6.225 16.138 1.00 93.56 192 VAL A N 1
ATOM 1456 C CA . VAL A 1 192 ? -3.918 -5.936 16.860 1.00 93.56 192 VAL A CA 1
ATOM 1457 C C . VAL A 1 192 ? -3.297 -7.236 17.354 1.00 93.56 192 VAL A C 1
ATOM 1459 O O . VAL A 1 192 ? -3.944 -7.990 18.079 1.00 93.56 192 VAL A O 1
ATOM 1462 N N . LEU A 1 193 ? -2.025 -7.442 17.009 1.00 92.75 193 LEU A N 1
ATOM 1463 C CA . LEU A 1 193 ? -1.167 -8.454 17.620 1.00 92.75 193 LEU A CA 1
ATOM 1464 C C . LEU A 1 193 ? -0.369 -7.782 18.736 1.00 92.75 193 LEU A C 1
ATOM 1466 O O . LEU A 1 193 ? 0.308 -6.772 18.501 1.00 92.75 193 LEU A O 1
ATOM 1470 N N . TYR A 1 194 ? -0.461 -8.317 19.948 1.00 95.56 194 TYR A N 1
ATOM 1471 C CA . TYR A 1 194 ? 0.135 -7.724 21.139 1.00 95.56 194 TYR A CA 1
ATOM 1472 C C . TYR A 1 194 ? 0.798 -8.759 22.045 1.00 95.56 194 TYR A C 1
ATOM 1474 O O . TYR A 1 194 ? 0.474 -9.943 22.032 1.00 95.56 194 TYR A O 1
ATOM 1482 N N . GLU A 1 195 ? 1.711 -8.281 22.878 1.00 94.75 195 GLU A N 1
ATOM 1483 C CA . GLU A 1 195 ? 2.409 -9.065 23.891 1.00 94.75 195 GLU A CA 1
ATOM 1484 C C . GLU A 1 195 ? 2.089 -8.503 25.288 1.00 94.75 195 GLU A C 1
ATOM 1486 O O . GLU A 1 195 ? 1.977 -7.281 25.438 1.00 94.75 195 GLU A O 1
ATOM 1491 N N . PRO A 1 196 ? 1.884 -9.342 26.317 1.00 93.00 196 PRO A N 1
ATOM 1492 C CA . PRO A 1 196 ? 1.654 -8.870 27.679 1.00 93.00 196 PRO A CA 1
ATOM 1493 C C . PRO A 1 196 ? 2.963 -8.423 28.357 1.00 93.00 196 PRO A C 1
ATOM 1495 O O . PRO A 1 196 ? 3.709 -9.243 28.886 1.00 93.00 196 PRO A O 1
ATOM 1498 N N . ASP A 1 197 ? 3.207 -7.112 28.421 1.00 91.75 197 ASP A N 1
ATOM 1499 C CA . ASP A 1 197 ? 4.281 -6.509 29.223 1.00 91.75 197 ASP A CA 1
ATOM 1500 C C . ASP A 1 197 ? 3.764 -6.218 30.644 1.00 91.75 197 ASP A C 1
ATOM 1502 O O . ASP A 1 197 ? 3.217 -5.152 30.961 1.00 91.75 197 ASP A O 1
ATOM 1506 N N . GLY A 1 198 ? 3.821 -7.244 31.497 1.00 90.62 198 GLY A N 1
ATOM 1507 C CA . GLY A 1 198 ? 3.266 -7.216 32.849 1.00 90.62 198 GLY A CA 1
ATOM 1508 C C . GLY A 1 198 ? 1.744 -7.036 32.844 1.00 90.62 198 GLY A C 1
ATOM 1509 O O . GLY A 1 198 ? 0.996 -7.988 32.642 1.00 90.62 198 GLY A O 1
ATOM 1510 N N . THR A 1 199 ? 1.274 -5.809 33.089 1.00 90.38 199 THR A N 1
ATOM 1511 C CA . THR A 1 199 ? -0.159 -5.442 33.031 1.00 90.38 199 THR A CA 1
ATOM 1512 C C . THR A 1 199 ? -0.542 -4.661 31.771 1.00 90.38 199 THR A C 1
ATOM 1514 O O . THR A 1 199 ? -1.718 -4.348 31.584 1.00 90.38 199 THR A O 1
ATOM 1517 N N . ARG A 1 200 ? 0.422 -4.333 30.901 1.00 94.06 200 ARG A N 1
ATOM 1518 C CA . ARG A 1 200 ? 0.224 -3.499 29.710 1.00 94.06 200 ARG A CA 1
ATOM 1519 C C . ARG A 1 200 ? 0.308 -4.358 28.445 1.00 94.06 200 ARG A C 1
ATOM 1521 O O . ARG A 1 200 ? 1.364 -4.919 28.175 1.00 94.06 200 ARG A O 1
ATOM 1528 N N . PRO A 1 201 ? -0.756 -4.465 27.633 1.00 96.50 201 PRO A N 1
ATOM 1529 C CA . PRO A 1 201 ? -0.660 -5.141 26.347 1.00 96.50 201 PRO A CA 1
ATOM 1530 C C . PRO A 1 201 ? 0.042 -4.221 25.336 1.00 96.50 201 PRO A C 1
ATOM 1532 O O . PRO A 1 201 ? -0.465 -3.153 24.981 1.00 96.50 201 PRO A O 1
ATOM 1535 N N . VAL A 1 202 ? 1.231 -4.626 24.893 1.00 96.75 202 VAL A N 1
ATOM 1536 C CA . VAL A 1 202 ? 2.112 -3.861 24.003 1.00 96.75 202 VAL A CA 1
ATOM 1537 C C . VAL A 1 202 ? 1.944 -4.323 22.560 1.00 96.75 202 VAL A C 1
ATOM 1539 O O . VAL A 1 202 ? 2.096 -5.501 22.248 1.00 96.75 202 VAL A O 1
ATOM 1542 N N . ILE A 1 203 ? 1.648 -3.387 21.661 1.00 95.81 203 ILE A N 1
ATOM 1543 C CA . ILE A 1 203 ? 1.399 -3.646 20.241 1.00 95.81 203 ILE A CA 1
ATOM 1544 C C . ILE A 1 203 ? 2.700 -4.075 19.548 1.00 95.81 203 ILE A C 1
ATOM 1546 O O . ILE A 1 203 ? 3.683 -3.332 19.528 1.00 95.81 203 ILE A O 1
ATOM 1550 N N . ARG A 1 204 ? 2.683 -5.249 18.911 1.00 93.12 204 ARG A N 1
ATOM 1551 C CA . ARG A 1 204 ? 3.760 -5.743 18.038 1.00 93.12 204 ARG A CA 1
ATOM 1552 C C . ARG A 1 204 ? 3.425 -5.540 16.560 1.00 93.12 204 ARG A C 1
ATOM 1554 O O . ARG A 1 204 ? 4.273 -5.075 15.796 1.00 93.12 204 ARG A O 1
ATOM 1561 N N . ALA A 1 205 ? 2.174 -5.781 16.171 1.00 91.19 205 ALA A N 1
ATOM 1562 C CA . ALA A 1 205 ? 1.673 -5.491 14.830 1.00 91.19 205 ALA A CA 1
ATOM 1563 C C . ALA A 1 205 ? 0.224 -4.988 14.856 1.00 91.19 205 ALA A C 1
ATOM 1565 O O . ALA A 1 205 ? -0.521 -5.198 15.813 1.00 91.19 205 ALA A O 1
ATOM 1566 N N . LEU A 1 206 ? -0.160 -4.292 13.788 1.00 91.06 206 LEU A N 1
ATOM 1567 C CA . LEU A 1 206 ? -1.449 -3.627 13.662 1.00 91.06 206 LEU A CA 1
ATOM 1568 C C . LEU A 1 206 ? -1.911 -3.700 12.207 1.00 91.06 206 LEU A C 1
ATOM 1570 O O . LEU A 1 206 ? -1.189 -3.286 11.302 1.00 91.06 206 LEU A O 1
ATOM 1574 N N . ILE A 1 207 ? -3.123 -4.206 11.999 1.00 86.69 207 ILE A N 1
ATOM 1575 C CA . ILE A 1 207 ? -3.797 -4.296 10.704 1.00 86.69 207 ILE A CA 1
ATOM 1576 C C . ILE A 1 207 ? -5.076 -3.464 10.819 1.00 86.69 207 ILE A C 1
ATOM 1578 O O . ILE A 1 207 ? -5.984 -3.807 11.574 1.00 86.69 207 ILE A O 1
ATOM 1582 N N . GLY A 1 208 ? -5.124 -2.337 10.111 1.00 81.25 208 GLY A N 1
ATOM 1583 C CA . GLY A 1 208 ? -6.218 -1.366 10.184 1.00 81.25 208 GLY A CA 1
ATOM 1584 C C . GLY A 1 208 ? -7.154 -1.381 8.975 1.00 81.25 208 GLY A C 1
ATOM 1585 O O . GLY A 1 208 ? -6.797 -1.847 7.890 1.00 81.25 208 GLY A O 1
ATOM 1586 N N . GLY A 1 209 ? -8.344 -0.808 9.155 1.00 70.81 209 GLY A N 1
ATOM 1587 C CA . GLY A 1 209 ? -9.273 -0.493 8.071 1.00 70.81 209 GLY A CA 1
ATOM 1588 C C . GLY A 1 209 ? -9.956 -1.721 7.462 1.00 70.81 209 GLY A C 1
ATOM 1589 O O . GLY A 1 209 ? -10.221 -2.716 8.138 1.00 70.81 209 GLY A O 1
ATOM 1590 N N . ALA A 1 210 ? -10.266 -1.653 6.163 1.00 55.31 210 ALA A N 1
ATOM 1591 C CA . ALA A 1 210 ? -11.097 -2.647 5.473 1.00 55.31 210 ALA A CA 1
ATOM 1592 C C . ALA A 1 210 ? -10.604 -4.101 5.628 1.00 55.31 210 ALA A C 1
ATOM 1594 O O . ALA A 1 210 ? -11.424 -5.009 5.759 1.00 55.31 210 ALA A O 1
ATOM 1595 N N . TYR A 1 211 ? -9.284 -4.312 5.690 1.00 50.47 211 TYR A N 1
ATOM 1596 C CA . TYR A 1 211 ? -8.669 -5.630 5.883 1.00 50.47 211 TYR A CA 1
ATOM 1597 C C . TYR A 1 211 ? -9.057 -6.279 7.219 1.00 50.47 211 TYR A C 1
ATOM 1599 O O . TYR A 1 211 ? -9.436 -7.448 7.247 1.00 50.47 211 TYR A O 1
ATOM 1607 N N . ALA A 1 212 ? -9.057 -5.516 8.316 1.00 56.56 212 ALA A N 1
ATOM 1608 C CA . ALA A 1 212 ? -9.538 -6.016 9.604 1.00 56.56 212 ALA A CA 1
ATOM 1609 C C . ALA A 1 212 ? -11.054 -6.270 9.590 1.00 56.56 212 ALA A C 1
ATOM 1611 O O . ALA A 1 212 ? -11.534 -7.196 10.241 1.00 56.56 212 ALA A O 1
ATOM 1612 N N . GLY A 1 213 ? -11.814 -5.489 8.816 1.00 51.81 213 GLY A N 1
ATOM 1613 C CA . GLY A 1 213 ? -13.247 -5.706 8.603 1.00 51.81 213 GLY A CA 1
ATOM 1614 C C . GLY A 1 213 ? -13.572 -7.036 7.911 1.00 51.81 213 GLY A C 1
ATOM 1615 O O . GLY A 1 213 ? -14.581 -7.660 8.241 1.00 51.81 213 GLY A O 1
ATOM 1616 N N . GLU A 1 214 ? -12.722 -7.504 6.993 1.00 56.28 214 GLU A N 1
ATOM 1617 C CA . GLU A 1 214 ? -12.889 -8.813 6.353 1.00 56.28 214 GLU A CA 1
ATOM 1618 C C . GLU A 1 214 ? -12.582 -9.964 7.323 1.00 56.28 214 GLU A C 1
ATOM 1620 O O . GLU A 1 214 ? -13.394 -10.880 7.449 1.00 56.28 214 GLU A O 1
ATOM 1625 N N . GLU A 1 215 ? -11.487 -9.879 8.085 1.00 54.44 215 GLU A N 1
ATOM 1626 C CA . GLU A 1 215 ? -11.141 -10.863 9.124 1.00 54.44 215 GLU A CA 1
ATOM 1627 C C . GLU A 1 215 ? -12.227 -10.936 10.216 1.00 54.44 215 GLU A C 1
ATOM 1629 O O . GLU A 1 215 ? -12.698 -12.015 10.580 1.00 54.44 215 GLU A O 1
ATOM 1634 N N . THR A 1 216 ? -12.733 -9.774 10.653 1.00 55.28 216 THR A N 1
ATOM 1635 C CA . THR A 1 216 ? -13.856 -9.667 11.603 1.00 55.28 216 THR A CA 1
ATOM 1636 C C . THR A 1 216 ? -15.124 -10.317 11.043 1.00 55.28 216 THR A C 1
ATOM 1638 O O . THR A 1 216 ? -15.820 -11.032 11.764 1.00 55.28 216 THR A O 1
ATOM 1641 N N . ARG A 1 217 ? -15.437 -10.116 9.752 1.00 57.97 217 ARG A N 1
ATOM 1642 C CA . ARG A 1 217 ? -16.581 -10.770 9.089 1.00 57.97 217 ARG A CA 1
ATOM 1643 C C . ARG A 1 217 ? -16.395 -12.283 8.988 1.00 57.97 217 ARG A C 1
ATOM 1645 O O . ARG A 1 217 ? -17.354 -13.005 9.242 1.00 57.97 217 ARG A O 1
ATOM 1652 N N . ARG A 1 218 ? -15.189 -12.766 8.670 1.00 62.31 218 ARG A N 1
ATOM 1653 C CA . ARG A 1 218 ? -14.868 -14.203 8.621 1.00 62.31 218 ARG A CA 1
ATOM 1654 C C . ARG A 1 218 ? -15.037 -14.853 9.995 1.00 62.31 218 ARG A C 1
ATOM 1656 O O . ARG A 1 218 ? -15.754 -15.846 10.097 1.00 62.31 218 ARG A O 1
ATOM 1663 N N . GLN A 1 219 ? -14.502 -14.259 11.064 1.00 62.41 219 GLN A N 1
ATOM 1664 C CA . GLN A 1 219 ? -14.723 -14.757 12.429 1.00 62.41 219 GLN A CA 1
ATOM 1665 C C . GLN A 1 219 ? -16.197 -14.678 12.859 1.00 62.41 219 GLN A C 1
ATOM 1667 O O . GLN A 1 219 ? -16.706 -15.612 13.476 1.00 62.41 219 GLN A O 1
ATOM 1672 N N . ALA A 1 220 ? -16.919 -13.609 12.506 1.00 58.31 220 ALA A N 1
ATOM 1673 C CA . ALA A 1 220 ? -18.348 -13.486 12.803 1.00 58.31 220 ALA A CA 1
ATOM 1674 C C . ALA A 1 220 ? -19.202 -14.544 12.076 1.00 58.31 220 ALA A C 1
ATOM 1676 O O . ALA A 1 220 ? -20.197 -14.999 12.631 1.00 58.31 220 ALA A O 1
ATOM 1677 N N . GLN A 1 221 ? -18.803 -14.962 10.869 1.00 63.06 221 GLN A N 1
ATOM 1678 C CA . GLN A 1 221 ? -19.426 -16.066 10.128 1.00 63.06 221 GLN A CA 1
ATOM 1679 C C . GLN A 1 221 ? -19.030 -17.451 10.667 1.00 63.06 221 GLN A C 1
ATOM 1681 O O . GLN A 1 221 ? -19.810 -18.393 10.548 1.00 63.06 221 GLN A O 1
ATOM 1686 N N . GLN A 1 222 ? -17.845 -17.584 11.271 1.00 57.53 222 GLN A N 1
ATOM 1687 C CA . GLN A 1 222 ? -17.373 -18.828 11.892 1.00 57.53 222 GLN A CA 1
ATOM 1688 C C . GLN A 1 222 ? -17.872 -19.026 13.334 1.00 57.53 222 GLN A C 1
ATOM 1690 O O . GLN A 1 222 ? -17.947 -20.167 13.792 1.00 57.53 222 GLN A O 1
ATOM 1695 N N . ARG A 1 223 ? -18.251 -17.962 14.063 1.00 48.41 223 ARG A N 1
ATOM 1696 C CA . ARG A 1 223 ? -18.921 -18.087 15.372 1.00 48.41 223 ARG A CA 1
ATOM 1697 C C . ARG A 1 223 ? -20.290 -18.768 15.172 1.00 48.41 223 ARG A C 1
ATOM 1699 O O . ARG A 1 223 ? -21.160 -18.176 14.533 1.00 48.41 223 ARG A O 1
ATOM 1706 N N . PRO A 1 224 ? -20.542 -19.968 15.739 1.00 41.06 224 PRO A N 1
ATOM 1707 C CA . PRO A 1 224 ? -21.841 -20.622 15.616 1.00 41.06 224 PRO A CA 1
ATOM 1708 C C . PRO A 1 224 ? -22.924 -19.758 16.271 1.00 41.06 224 PRO A C 1
ATOM 1710 O O . PRO A 1 224 ? -22.879 -19.470 17.471 1.00 41.06 224 PRO A O 1
ATOM 1713 N N . THR A 1 225 ? -23.907 -19.335 15.478 1.00 43.41 225 THR A N 1
ATOM 1714 C CA . THR A 1 225 ? -24.985 -18.442 15.911 1.00 43.41 225 THR A CA 1
ATOM 1715 C C . THR A 1 225 ? -25.918 -19.146 16.892 1.00 43.41 225 THR A C 1
ATOM 1717 O O . THR A 1 225 ? -26.876 -19.826 16.527 1.00 43.41 225 THR A O 1
ATOM 1720 N N . ARG A 1 226 ? -25.661 -18.959 18.190 1.00 39.75 226 ARG A N 1
ATOM 1721 C CA . ARG A 1 226 ? -26.593 -19.376 19.243 1.00 39.75 226 ARG A CA 1
ATOM 1722 C C . ARG A 1 226 ? -27.893 -18.567 19.080 1.00 39.75 226 ARG A C 1
ATOM 1724 O O . ARG A 1 226 ? -27.815 -17.338 19.053 1.00 39.75 226 ARG A O 1
ATOM 1731 N N . PRO A 1 227 ? -29.075 -19.199 18.953 1.00 37.47 227 PRO A N 1
ATOM 1732 C CA . PRO A 1 227 ? -30.296 -18.491 18.582 1.00 37.47 227 PRO A CA 1
ATOM 1733 C C . PRO A 1 227 ? -30.741 -17.519 19.682 1.00 37.47 227 PRO A C 1
ATOM 1735 O O . PRO A 1 227 ? -31.181 -17.926 20.759 1.00 37.47 227 PRO A O 1
ATOM 1738 N N . VAL A 1 228 ? -30.645 -16.221 19.393 1.00 43.72 228 VAL A N 1
ATOM 1739 C CA . VAL A 1 228 ? -31.155 -15.146 20.251 1.00 43.72 228 VAL A CA 1
ATOM 1740 C C . VAL A 1 228 ? -32.632 -14.926 19.927 1.00 43.72 228 VAL A C 1
ATOM 1742 O O . VAL A 1 228 ? -32.989 -14.655 18.782 1.00 43.72 228 VAL A O 1
ATOM 1745 N N . LYS A 1 229 ? -33.509 -15.043 20.933 1.00 38.94 229 LYS A N 1
ATOM 1746 C CA . LYS A 1 229 ? -34.936 -14.717 20.778 1.00 38.94 229 LYS A CA 1
ATOM 1747 C C . LYS A 1 229 ? -35.100 -13.221 20.465 1.00 38.94 229 LYS A C 1
ATOM 1749 O O . LYS A 1 229 ? -34.525 -12.410 21.192 1.00 38.94 229 LYS A O 1
ATOM 1754 N N . PRO A 1 230 ? -35.902 -12.838 19.454 1.00 38.09 230 PRO A N 1
ATOM 1755 C CA . PRO A 1 230 ? -36.129 -11.434 19.140 1.00 38.09 230 PRO A CA 1
ATOM 1756 C C . PRO A 1 230 ? -36.896 -10.738 20.271 1.00 38.09 230 PRO A C 1
ATOM 1758 O O . PRO A 1 230 ? -37.891 -11.259 20.780 1.00 38.09 230 PRO A O 1
ATOM 1761 N N . ARG A 1 231 ? -36.436 -9.539 20.637 1.00 38.56 231 ARG A N 1
ATOM 1762 C CA . ARG A 1 231 ? -37.194 -8.566 21.433 1.00 38.56 231 ARG A CA 1
ATOM 1763 C C . ARG A 1 231 ? -37.838 -7.562 20.474 1.00 38.56 231 ARG A C 1
ATOM 1765 O O . ARG A 1 231 ? -37.279 -7.283 19.417 1.00 38.56 231 ARG A O 1
ATOM 1772 N N . LYS A 1 232 ? -39.029 -7.093 20.829 1.00 46.97 232 LYS A N 1
ATOM 1773 C CA . LYS A 1 232 ? -39.866 -6.202 20.019 1.00 46.97 232 LYS A CA 1
ATOM 1774 C C . LYS A 1 232 ? -39.686 -4.742 20.476 1.00 46.97 232 LYS A C 1
ATOM 1776 O O . LYS A 1 232 ? -39.099 -4.525 21.534 1.00 46.97 232 LYS A O 1
ATOM 1781 N N . ASP A 1 233 ? -40.263 -3.822 19.697 1.00 40.88 233 ASP A N 1
ATOM 1782 C CA . ASP A 1 233 ? -40.506 -2.397 20.003 1.00 40.88 233 ASP A CA 1
ATOM 1783 C C . ASP A 1 233 ? -39.269 -1.467 19.830 1.00 40.88 233 ASP A C 1
ATOM 1785 O O . ASP A 1 233 ? -38.146 -1.879 20.105 1.00 40.88 233 ASP A O 1
ATOM 1789 N N . GLU A 1 234 ? -39.356 -0.210 19.359 1.00 41.00 234 GLU A N 1
ATOM 1790 C CA . GLU A 1 234 ? -40.406 0.507 18.600 1.00 41.00 234 GLU A CA 1
ATOM 1791 C C . GLU A 1 234 ? -39.825 1.760 17.874 1.00 41.00 234 GLU A C 1
ATOM 1793 O O . GLU A 1 234 ? -38.670 2.125 18.071 1.00 41.00 234 GLU A O 1
ATOM 1798 N N . ASN A 1 235 ? -40.652 2.393 17.029 1.00 42.66 235 ASN A N 1
ATOM 1799 C CA . ASN A 1 235 ? -40.506 3.664 16.280 1.00 42.66 235 ASN A CA 1
ATOM 1800 C C . ASN A 1 235 ? -39.526 4.761 16.777 1.00 42.66 235 ASN A C 1
ATOM 1802 O O . ASN A 1 235 ? -39.584 5.116 17.946 1.00 42.66 235 ASN A O 1
ATOM 1806 N N . VAL A 1 236 ? -38.871 5.479 15.836 1.00 37.88 236 VAL A N 1
ATOM 1807 C CA . VAL A 1 236 ? -38.855 6.972 15.729 1.00 37.88 236 VAL A CA 1
ATOM 1808 C C . VAL A 1 236 ? -38.677 7.397 14.248 1.00 37.88 236 VAL A C 1
ATOM 1810 O O . VAL A 1 236 ? -38.055 6.693 13.457 1.00 37.88 236 VAL A O 1
ATOM 1813 N N . VAL A 1 237 ? -39.257 8.548 13.877 1.00 43.78 237 VAL A N 1
ATOM 1814 C CA . VAL A 1 237 ? -39.369 9.147 12.526 1.00 43.78 237 VAL A CA 1
ATOM 1815 C C . VAL A 1 237 ? -38.417 10.350 12.354 1.00 43.78 237 VAL A C 1
ATOM 1817 O O . VAL A 1 237 ? -38.231 11.092 13.314 1.00 43.78 237 VAL A O 1
ATOM 1820 N N . GLY A 1 238 ? -37.911 10.636 11.137 1.00 31.22 238 GLY A N 1
ATOM 1821 C CA . GLY A 1 238 ? -37.446 12.000 10.790 1.00 31.22 238 GLY A CA 1
ATOM 1822 C C . GLY A 1 238 ? -36.424 12.164 9.645 1.00 31.22 238 GLY A C 1
ATOM 1823 O O . GLY A 1 238 ? -35.322 11.630 9.695 1.00 31.22 238 GLY A O 1
ATOM 1824 N N . SER A 1 239 ? -36.766 12.974 8.636 1.00 38.97 239 SER A N 1
ATOM 1825 C CA . SER A 1 239 ? -35.903 13.595 7.591 1.00 38.97 239 SER A CA 1
ATOM 1826 C C . SER A 1 239 ? -36.702 14.777 6.967 1.00 38.97 239 SER A C 1
ATOM 1828 O O . SER A 1 239 ? -37.868 14.910 7.355 1.00 38.97 239 SER A O 1
ATOM 1830 N N . PRO A 1 240 ? -36.245 15.577 5.965 1.00 63.84 240 PRO A N 1
ATOM 1831 C CA . PRO A 1 240 ? -34.901 15.857 5.407 1.00 63.84 240 PRO A CA 1
ATOM 1832 C C . PRO A 1 240 ? -34.642 17.391 5.170 1.00 63.84 240 PRO A C 1
ATOM 1834 O O . PRO A 1 240 ? -35.410 18.219 5.660 1.00 63.84 240 PRO A O 1
ATOM 1837 N N . SER A 1 241 ? -33.655 17.737 4.308 1.00 36.28 241 SER A N 1
ATOM 1838 C CA . SER A 1 241 ? -33.514 18.937 3.407 1.00 36.28 241 SER A CA 1
ATOM 1839 C C . SER A 1 241 ? -32.276 19.824 3.679 1.00 36.28 241 SER A C 1
ATOM 1841 O O . SER A 1 241 ? -31.899 19.949 4.835 1.00 36.28 241 SER A O 1
ATOM 1843 N N . ALA A 1 242 ? -31.651 20.582 2.757 1.00 37.16 242 ALA A N 1
ATOM 1844 C CA . ALA A 1 242 ? -31.474 20.646 1.283 1.00 37.16 242 ALA A CA 1
ATOM 1845 C C . ALA A 1 242 ? -30.791 22.014 0.938 1.00 37.16 242 ALA A C 1
ATOM 1847 O O . ALA A 1 242 ? -30.792 22.891 1.800 1.00 37.16 242 ALA A O 1
ATOM 1848 N N . GLU A 1 243 ? -30.338 22.213 -0.322 1.00 36.66 243 GLU A N 1
ATOM 1849 C CA . GLU A 1 243 ? -29.869 23.485 -0.970 1.00 36.66 243 GLU A CA 1
ATOM 1850 C C .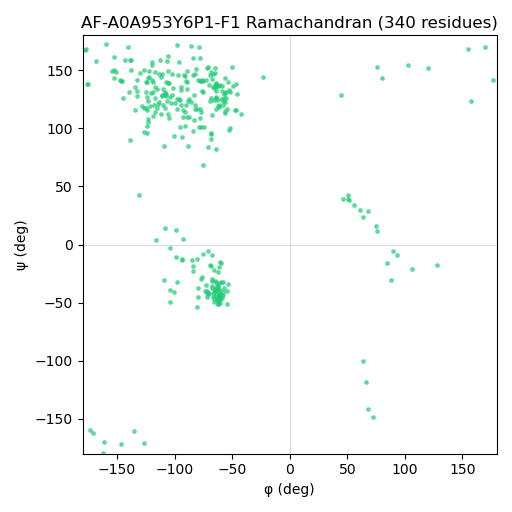 GLU A 1 243 ? -28.453 24.040 -0.598 1.00 36.66 243 GLU A C 1
ATOM 1852 O O . GLU A 1 243 ? -27.998 23.830 0.519 1.00 36.66 243 GLU A O 1
ATOM 1857 N N . THR A 1 244 ? -27.690 24.810 -1.421 1.00 33.62 244 THR A N 1
ATOM 1858 C CA . THR A 1 244 ? -27.559 24.968 -2.909 1.00 33.62 244 THR A CA 1
ATOM 1859 C C . THR A 1 244 ? -26.428 25.980 -3.294 1.00 33.62 244 THR A C 1
ATOM 1861 O O . THR A 1 244 ? -26.010 26.769 -2.450 1.00 33.62 244 THR A O 1
ATOM 1864 N N . ARG A 1 245 ? -26.036 26.032 -4.594 1.00 34.41 245 ARG A N 1
ATOM 1865 C CA . ARG A 1 245 ? -25.382 27.131 -5.396 1.00 34.41 245 ARG A CA 1
ATOM 1866 C C . ARG A 1 245 ? -23.872 27.097 -5.726 1.00 34.41 245 ARG A C 1
ATOM 1868 O O . ARG A 1 245 ? -23.072 26.446 -5.074 1.00 34.41 245 ARG A O 1
ATOM 1875 N N . ALA A 1 246 ? -23.534 27.786 -6.831 1.00 35.41 246 ALA A N 1
ATOM 1876 C CA . ALA A 1 246 ? -22.320 27.643 -7.655 1.00 35.41 246 ALA A CA 1
ATOM 1877 C C . ALA A 1 246 ? -21.745 28.997 -8.145 1.00 35.41 246 ALA A C 1
ATOM 1879 O O . ALA A 1 246 ? -22.452 30.001 -8.072 1.00 35.41 246 ALA A O 1
ATOM 1880 N N . ALA A 1 247 ? -20.533 29.004 -8.735 1.00 36.97 247 ALA A N 1
ATOM 1881 C CA . ALA A 1 247 ? -20.061 29.989 -9.737 1.00 36.97 247 ALA A CA 1
ATOM 1882 C C . ALA A 1 247 ? -18.739 29.558 -10.439 1.00 36.97 247 ALA A C 1
ATOM 1884 O O . ALA A 1 247 ? -17.973 28.774 -9.892 1.00 36.97 247 ALA A O 1
ATOM 1885 N N . THR A 1 248 ? -18.446 30.099 -11.634 1.00 35.53 248 THR A N 1
ATOM 1886 C CA . THR A 1 248 ? -17.210 29.868 -12.438 1.00 35.53 248 THR A CA 1
ATOM 1887 C C . THR A 1 248 ? -16.719 31.185 -13.067 1.00 35.53 248 THR A C 1
ATOM 1889 O O . THR A 1 248 ? -17.538 32.090 -13.243 1.00 35.53 248 THR A O 1
ATOM 1892 N N . PRO A 1 249 ? -15.433 31.317 -13.468 1.00 48.44 249 PRO A N 1
ATOM 1893 C CA . PRO A 1 249 ? -15.144 31.697 -14.870 1.00 48.44 249 PRO A CA 1
ATOM 1894 C C . PRO A 1 249 ? -13.852 31.085 -15.505 1.00 48.44 249 PRO A C 1
ATOM 1896 O O . PRO A 1 249 ? -13.255 30.158 -14.972 1.00 48.44 249 PRO A O 1
ATOM 1899 N N . ARG A 1 250 ? -13.503 31.566 -16.717 1.00 33.53 250 ARG A N 1
ATOM 1900 C CA . ARG A 1 250 ? -12.497 31.093 -17.722 1.00 33.53 250 ARG A CA 1
ATOM 1901 C C . ARG A 1 250 ? -11.062 31.654 -17.448 1.00 33.53 250 ARG A C 1
ATOM 1903 O O . ARG A 1 250 ? -10.964 32.579 -16.655 1.00 33.53 250 ARG A O 1
ATOM 1910 N N . SER A 1 251 ? -9.930 31.256 -18.076 1.00 33.19 251 SER A N 1
ATOM 1911 C CA . SER A 1 251 ? -9.640 31.319 -19.534 1.00 33.19 251 SER A CA 1
ATOM 1912 C C . SER A 1 251 ? -8.212 30.871 -19.987 1.00 33.19 251 SER A C 1
ATOM 1914 O O . SER A 1 251 ? -7.225 31.267 -19.385 1.00 33.19 251 SER A O 1
ATOM 1916 N N . THR A 1 252 ? -8.129 30.179 -21.143 1.00 36.53 252 THR A N 1
ATOM 1917 C CA . THR A 1 252 ? -7.106 30.212 -22.247 1.00 36.53 252 THR A CA 1
ATOM 1918 C C . THR A 1 252 ? -5.568 30.240 -22.034 1.00 36.53 252 THR A C 1
ATOM 1920 O O . THR A 1 252 ? -5.027 31.229 -21.553 1.00 36.53 252 THR A O 1
ATOM 1923 N N . GLY A 1 253 ? -4.851 29.320 -22.714 1.00 34.09 253 GLY A N 1
ATOM 1924 C CA . GLY A 1 253 ? -3.443 29.482 -23.157 1.00 34.09 253 GLY A CA 1
ATOM 1925 C C . GLY A 1 253 ? -2.913 28.306 -24.016 1.00 34.09 253 GLY A C 1
ATOM 1926 O O . GLY A 1 253 ? -3.208 27.158 -23.715 1.00 34.09 253 GLY A O 1
ATOM 1927 N N . ARG A 1 254 ? -2.162 28.552 -25.109 1.00 34.72 254 ARG A N 1
ATOM 1928 C CA . ARG A 1 254 ? -1.581 27.518 -26.018 1.00 34.72 254 ARG A CA 1
ATOM 1929 C C . ARG A 1 254 ? -0.046 27.492 -25.944 1.00 34.72 254 ARG A C 1
ATOM 1931 O O . ARG A 1 254 ? 0.542 28.568 -25.953 1.00 34.72 254 ARG A O 1
ATOM 1938 N N . ASN A 1 255 ? 0.586 26.315 -26.097 1.00 30.77 255 ASN A N 1
ATOM 1939 C CA . ASN A 1 255 ? 1.462 25.990 -27.253 1.00 30.77 255 ASN A CA 1
ATOM 1940 C C . ASN A 1 255 ? 2.026 24.546 -27.227 1.00 30.77 255 ASN A C 1
ATOM 1942 O O . ASN A 1 255 ? 1.870 23.824 -26.248 1.00 30.77 255 ASN A O 1
ATOM 1946 N N . ARG A 1 256 ? 2.600 24.094 -28.357 1.00 29.66 256 ARG A N 1
ATOM 1947 C CA . ARG A 1 256 ? 2.940 22.688 -28.679 1.00 29.66 256 ARG A CA 1
ATOM 1948 C C . ARG A 1 256 ? 4.312 22.621 -29.379 1.00 29.66 256 ARG A C 1
ATOM 1950 O O . ARG A 1 256 ? 4.468 23.312 -30.380 1.00 29.66 256 ARG A O 1
ATOM 1957 N N . THR A 1 257 ? 5.227 21.740 -28.954 1.00 29.83 257 THR A N 1
ATOM 1958 C CA . THR A 1 257 ? 6.502 21.448 -29.663 1.00 29.83 257 THR A CA 1
ATOM 1959 C C . THR A 1 257 ? 6.881 19.967 -29.509 1.00 29.83 257 THR A C 1
ATOM 1961 O O . THR A 1 257 ? 6.674 19.389 -28.449 1.00 29.83 257 THR A O 1
ATOM 1964 N N . THR A 1 258 ? 7.410 19.316 -30.551 1.00 37.66 258 THR A N 1
ATOM 1965 C CA . THR A 1 258 ? 7.512 17.841 -30.668 1.00 37.66 258 THR A CA 1
ATOM 1966 C C . THR A 1 258 ? 8.938 17.274 -30.743 1.00 37.66 258 THR A C 1
ATOM 1968 O O . THR A 1 258 ? 9.693 17.733 -31.589 1.00 37.66 258 THR A O 1
ATOM 1971 N N . ALA A 1 259 ? 9.226 16.190 -29.998 1.00 32.91 259 ALA A N 1
ATOM 1972 C CA . ALA A 1 259 ? 10.155 15.078 -30.325 1.00 32.91 259 ALA A CA 1
ATOM 1973 C C . ALA A 1 259 ? 9.827 13.833 -29.414 1.00 32.91 259 ALA A C 1
ATOM 1975 O O . ALA A 1 259 ? 8.733 13.892 -28.820 1.00 32.91 259 ALA A O 1
ATOM 1976 N N . PRO A 1 260 ? 10.629 12.733 -29.332 1.00 41.75 260 PRO A N 1
ATOM 1977 C CA . PRO A 1 260 ? 10.392 11.461 -30.053 1.00 41.75 260 PRO A CA 1
ATOM 1978 C C . PRO A 1 260 ? 10.362 10.182 -29.157 1.00 41.75 260 PRO A C 1
ATOM 1980 O O . PRO A 1 260 ? 10.319 10.292 -27.937 1.00 41.75 260 PRO A O 1
ATOM 1983 N N . GLU A 1 261 ? 10.335 8.988 -29.770 1.00 34.19 261 GLU A N 1
ATOM 1984 C CA . GLU A 1 261 ? 9.953 7.681 -29.179 1.00 34.19 261 GLU A CA 1
ATOM 1985 C C . GLU A 1 261 ? 11.123 6.793 -28.680 1.00 34.19 261 GLU A C 1
ATOM 1987 O O . GLU A 1 261 ? 12.244 6.885 -29.181 1.00 34.19 261 GLU A O 1
ATOM 1992 N N . GLY A 1 262 ? 10.823 5.874 -27.748 1.00 35.41 262 GLY A N 1
ATOM 1993 C CA . GLY A 1 262 ? 11.671 4.768 -27.268 1.00 35.41 262 GLY A CA 1
ATOM 1994 C C . GLY A 1 262 ? 10.798 3.600 -26.763 1.00 35.41 262 GLY A C 1
ATOM 1995 O O . GLY A 1 262 ? 9.656 3.834 -26.377 1.00 35.41 262 GLY A O 1
ATOM 1996 N N . GLY A 1 263 ? 11.275 2.351 -26.851 1.00 37.91 263 GLY A N 1
ATOM 1997 C CA . GLY A 1 263 ? 10.443 1.142 -26.675 1.00 37.91 263 GLY A CA 1
ATOM 1998 C C . GLY A 1 263 ? 10.148 0.747 -25.219 1.00 37.91 263 GLY A C 1
ATOM 1999 O O . GLY A 1 263 ? 11.032 0.842 -24.374 1.00 37.91 263 GLY A O 1
ATOM 2000 N N . ALA A 1 264 ? 8.923 0.272 -24.962 1.00 44.06 264 ALA A N 1
ATOM 2001 C CA . ALA A 1 264 ? 8.383 0.009 -23.622 1.00 44.06 264 ALA A CA 1
ATOM 2002 C C . ALA A 1 264 ? 8.612 -1.428 -23.106 1.00 44.06 264 ALA A C 1
ATOM 2004 O O . ALA A 1 264 ? 8.550 -2.403 -23.861 1.00 44.06 264 ALA A O 1
ATOM 2005 N N . GLU A 1 265 ? 8.808 -1.551 -21.792 1.00 51.78 265 GLU A N 1
ATOM 2006 C CA . GLU A 1 265 ? 9.054 -2.804 -21.065 1.00 51.78 265 GLU A CA 1
ATOM 2007 C C . GLU A 1 265 ? 7.773 -3.290 -20.350 1.00 51.78 265 GLU A C 1
ATOM 2009 O O . GLU A 1 265 ? 7.057 -2.509 -19.721 1.00 51.78 265 GLU A O 1
ATOM 2014 N N . THR A 1 266 ? 7.440 -4.586 -20.437 1.00 50.19 266 THR A N 1
ATOM 2015 C CA . THR A 1 266 ? 6.173 -5.113 -19.883 1.00 50.19 266 THR A CA 1
ATOM 2016 C C . THR A 1 266 ? 6.314 -5.509 -18.412 1.00 50.19 266 THR A C 1
ATOM 2018 O O . THR A 1 266 ? 7.158 -6.327 -18.053 1.00 50.19 266 THR A O 1
ATOM 2021 N N . ILE A 1 267 ? 5.448 -4.963 -17.554 1.00 53.34 267 ILE A N 1
ATOM 2022 C CA . ILE A 1 267 ? 5.466 -5.186 -16.100 1.00 53.34 267 ILE A CA 1
ATOM 2023 C C . ILE A 1 267 ? 4.287 -6.077 -15.690 1.00 53.34 267 ILE A C 1
ATOM 2025 O O . ILE A 1 267 ? 3.138 -5.797 -16.037 1.00 53.34 267 ILE A O 1
ATOM 2029 N N . GLU A 1 268 ? 4.562 -7.141 -14.933 1.00 71.44 268 GLU A N 1
ATOM 2030 C CA . GLU A 1 268 ? 3.539 -8.070 -14.444 1.00 71.44 268 GLU A CA 1
ATOM 2031 C C . GLU A 1 268 ? 2.856 -7.587 -13.151 1.00 71.44 268 GLU A C 1
ATOM 2033 O O . GLU A 1 268 ? 3.372 -6.761 -12.395 1.00 71.44 268 GLU A O 1
ATOM 2038 N N . ALA A 1 269 ? 1.674 -8.142 -12.866 1.00 76.88 269 ALA A N 1
ATOM 2039 C CA . ALA A 1 269 ? 0.949 -7.873 -11.627 1.00 76.88 269 ALA A CA 1
ATOM 2040 C C . ALA A 1 269 ? 1.692 -8.425 -10.386 1.00 76.88 269 ALA A C 1
ATOM 2042 O O . ALA A 1 269 ? 2.297 -9.498 -10.463 1.00 76.88 269 ALA A O 1
ATOM 2043 N N . PRO A 1 270 ? 1.601 -7.758 -9.217 1.00 88.50 270 PRO A N 1
ATOM 2044 C CA . PRO A 1 270 ? 2.333 -8.164 -8.021 1.00 88.50 270 PRO A CA 1
ATOM 2045 C C . PRO A 1 270 ? 1.911 -9.545 -7.498 1.00 88.50 270 PRO A C 1
ATOM 2047 O O . PRO A 1 270 ? 0.724 -9.882 -7.429 1.00 88.50 270 PRO A O 1
ATOM 2050 N N . ILE A 1 271 ? 2.900 -10.330 -7.072 1.00 91.06 271 ILE A N 1
ATOM 2051 C CA . ILE A 1 271 ? 2.737 -11.686 -6.543 1.00 91.06 271 ILE A CA 1
ATOM 2052 C C . ILE A 1 271 ? 2.609 -11.604 -5.021 1.00 91.06 271 ILE A C 1
ATOM 2054 O O . ILE A 1 271 ? 3.552 -11.221 -4.335 1.00 91.06 271 ILE A O 1
ATOM 2058 N N . VAL A 1 272 ? 1.452 -11.999 -4.485 1.00 93.19 272 VAL A N 1
ATOM 2059 C CA . VAL A 1 272 ? 1.175 -12.040 -3.038 1.00 93.19 272 VAL A CA 1
ATOM 2060 C C . VAL A 1 272 ? 1.144 -13.490 -2.557 1.00 93.19 272 VAL A C 1
ATOM 2062 O O . VAL A 1 272 ? 0.390 -14.300 -3.100 1.00 93.19 272 VAL A O 1
ATOM 2065 N N . GLY A 1 273 ? 1.906 -13.817 -1.512 1.00 95.50 273 GLY A N 1
ATOM 2066 C CA . GLY A 1 273 ? 1.930 -15.163 -0.934 1.00 95.50 273 GLY A CA 1
ATOM 2067 C C . GLY A 1 273 ? 2.702 -15.251 0.381 1.00 95.50 273 GLY A C 1
ATOM 2068 O O . GLY A 1 273 ? 2.936 -14.239 1.040 1.00 95.50 273 GLY A O 1
ATOM 2069 N N . THR A 1 274 ? 3.088 -16.463 0.771 1.00 96.81 274 THR A N 1
ATOM 2070 C CA . THR A 1 274 ? 3.990 -16.731 1.896 1.00 96.81 274 THR A CA 1
ATOM 2071 C C . THR A 1 274 ? 5.368 -17.145 1.395 1.00 96.81 274 THR A C 1
ATOM 2073 O O . THR A 1 274 ? 5.497 -17.893 0.425 1.00 96.81 274 THR A O 1
ATOM 2076 N N . PHE A 1 275 ? 6.416 -16.645 2.042 1.00 97.50 275 PHE A N 1
ATOM 2077 C CA . PHE A 1 275 ? 7.798 -16.995 1.749 1.00 97.50 275 PHE A CA 1
ATOM 2078 C C . PHE A 1 275 ? 8.033 -18.479 2.049 1.00 97.50 275 PHE A C 1
ATOM 2080 O O . PHE A 1 275 ? 7.574 -18.997 3.065 1.00 97.50 275 PHE A O 1
ATOM 2087 N N . VAL A 1 276 ? 8.722 -19.178 1.151 1.00 97.94 276 VAL A N 1
ATOM 2088 C CA . VAL A 1 276 ? 9.044 -20.611 1.285 1.00 97.94 276 VAL A CA 1
ATOM 2089 C C . VAL A 1 276 ? 10.532 -20.813 1.562 1.00 97.94 276 VAL A C 1
ATOM 2091 O O . VAL A 1 276 ? 10.908 -21.783 2.212 1.00 97.94 276 VAL A O 1
ATOM 2094 N N . GLY A 1 277 ? 11.377 -19.918 1.053 1.00 97.12 277 GLY A N 1
ATOM 2095 C CA . GLY A 1 277 ? 12.825 -19.987 1.195 1.00 97.12 277 GLY A CA 1
ATOM 2096 C C . GLY A 1 277 ? 13.552 -19.255 0.071 1.00 97.12 277 GLY A C 1
ATOM 2097 O O . GLY A 1 277 ? 12.966 -18.908 -0.960 1.00 97.12 277 GLY A O 1
ATOM 2098 N N . VAL A 1 278 ? 14.855 -19.073 0.265 1.00 97.06 278 VAL A N 1
ATOM 2099 C CA . VAL A 1 278 ? 15.781 -18.475 -0.699 1.00 97.06 278 VAL A CA 1
ATOM 2100 C C . VAL A 1 278 ? 16.929 -19.445 -0.989 1.00 97.06 278 VAL A C 1
ATOM 2102 O O . VAL A 1 278 ? 17.368 -20.179 -0.106 1.00 97.06 278 VAL A O 1
ATOM 2105 N N . GLY A 1 279 ? 17.413 -19.490 -2.230 1.00 95.25 279 GLY A N 1
ATOM 2106 C CA . GLY A 1 279 ? 18.576 -20.303 -2.585 1.00 95.25 279 GLY A CA 1
ATOM 2107 C C . GLY A 1 279 ? 19.010 -20.122 -4.035 1.00 95.25 279 GLY A C 1
ATOM 2108 O O . GLY A 1 279 ? 18.175 -20.054 -4.932 1.00 95.25 279 GLY A O 1
ATOM 2109 N N . GLY A 1 280 ? 20.322 -20.030 -4.273 1.00 94.25 280 GLY A N 1
ATOM 2110 C CA . GLY A 1 280 ? 20.887 -19.891 -5.623 1.00 94.25 280 GLY A CA 1
ATOM 2111 C C . GLY A 1 280 ? 20.445 -18.625 -6.372 1.00 94.25 280 GLY A C 1
ATOM 2112 O O . GLY A 1 280 ? 20.318 -18.663 -7.590 1.00 94.25 280 GLY A O 1
ATOM 2113 N N . GLY A 1 281 ? 20.155 -17.531 -5.656 1.00 95.12 281 GLY A N 1
ATOM 2114 C CA . GLY A 1 281 ? 19.596 -16.305 -6.243 1.00 95.12 281 GLY A CA 1
ATOM 2115 C C . GLY A 1 281 ? 18.104 -16.390 -6.598 1.00 95.12 281 GLY A C 1
ATOM 2116 O O . GLY A 1 281 ? 17.600 -15.514 -7.292 1.00 95.12 281 GLY A O 1
ATOM 2117 N N . VAL A 1 282 ? 17.393 -17.428 -6.141 1.00 97.25 282 VAL A N 1
ATOM 2118 C CA . VAL A 1 282 ? 15.945 -17.605 -6.333 1.00 97.25 282 VAL A CA 1
ATOM 2119 C C . VAL A 1 282 ? 15.217 -17.446 -4.999 1.00 97.25 282 VAL A C 1
ATOM 2121 O O . VAL A 1 282 ? 15.536 -18.137 -4.032 1.00 97.25 282 VAL A O 1
ATOM 2124 N N . VAL A 1 283 ? 14.191 -16.598 -4.968 1.00 97.38 283 VAL A N 1
ATOM 2125 C CA . VAL A 1 283 ? 13.193 -16.501 -3.893 1.00 97.38 283 VAL A CA 1
ATOM 2126 C C . VAL A 1 283 ? 11.983 -17.354 -4.268 1.00 97.38 283 VAL A C 1
ATOM 2128 O O . VAL A 1 283 ? 11.480 -17.270 -5.391 1.00 97.38 283 VAL A O 1
ATOM 2131 N N . LYS A 1 284 ? 11.493 -18.174 -3.333 1.00 97.88 284 LYS A N 1
ATOM 2132 C CA . LYS A 1 284 ? 10.301 -19.012 -3.528 1.00 97.88 284 LYS A CA 1
ATOM 2133 C C . LYS A 1 284 ? 9.135 -18.523 -2.681 1.00 97.88 284 LYS A C 1
ATOM 2135 O O . LYS A 1 284 ? 9.295 -18.281 -1.486 1.00 97.88 284 LYS A O 1
ATOM 2140 N N . ILE A 1 285 ? 7.955 -18.426 -3.293 1.00 97.38 285 ILE A N 1
ATOM 2141 C CA . ILE A 1 285 ? 6.721 -17.953 -2.649 1.00 97.38 285 ILE A CA 1
ATOM 2142 C C . ILE A 1 285 ? 5.568 -18.891 -2.965 1.00 97.38 285 ILE A C 1
ATOM 2144 O O . ILE A 1 285 ? 5.325 -19.204 -4.126 1.00 97.38 285 ILE A O 1
ATOM 2148 N N . LYS A 1 286 ? 4.817 -19.287 -1.939 1.00 97.38 286 LYS A N 1
ATOM 2149 C CA . LYS A 1 286 ? 3.579 -20.051 -2.064 1.00 97.38 286 LYS A CA 1
ATOM 2150 C C . LYS A 1 286 ? 2.386 -19.096 -2.075 1.00 97.38 286 LYS A C 1
ATOM 2152 O O . LYS A 1 286 ? 2.179 -18.348 -1.121 1.00 97.38 286 LYS A O 1
ATOM 2157 N N . ARG A 1 287 ? 1.601 -19.096 -3.148 1.00 95.69 287 ARG A N 1
ATOM 2158 C CA . ARG A 1 287 ? 0.360 -18.312 -3.244 1.00 95.69 287 ARG A CA 1
ATOM 2159 C C . ARG A 1 287 ? -0.782 -19.006 -2.489 1.00 95.69 287 ARG A C 1
ATOM 2161 O O . ARG A 1 287 ? -0.658 -20.143 -2.036 1.00 95.69 287 ARG A O 1
ATOM 2168 N N . ALA A 1 288 ? -1.904 -18.303 -2.327 1.00 87.06 288 ALA A N 1
ATOM 2169 C CA . ALA A 1 288 ? -3.071 -18.796 -1.584 1.00 87.06 288 ALA A CA 1
ATOM 2170 C C . ALA A 1 288 ? -3.762 -20.017 -2.234 1.00 87.06 288 ALA A C 1
ATOM 2172 O O . ALA A 1 288 ? -4.431 -20.779 -1.545 1.00 87.06 288 ALA A O 1
ATOM 2173 N N . ASP A 1 289 ? -3.571 -20.215 -3.540 1.00 89.00 289 ASP A N 1
ATOM 2174 C CA . ASP A 1 289 ? -3.969 -21.410 -4.304 1.00 89.00 289 ASP A CA 1
ATOM 2175 C C . ASP A 1 289 ? -3.050 -22.626 -4.049 1.00 89.00 289 ASP A C 1
ATOM 2177 O O . ASP A 1 289 ? -3.356 -23.742 -4.466 1.00 89.00 289 ASP A O 1
ATOM 2181 N N . GLY A 1 290 ? -1.942 -22.429 -3.329 1.00 92.94 290 GLY A N 1
ATOM 2182 C CA . GLY A 1 290 ? -0.946 -23.447 -3.018 1.00 92.94 290 GLY A CA 1
ATOM 2183 C C . GLY A 1 290 ? 0.183 -23.567 -4.042 1.00 92.94 290 GLY A C 1
ATOM 2184 O O . GLY A 1 290 ? 1.134 -24.307 -3.778 1.00 92.94 290 GLY A O 1
ATOM 2185 N N . GLU A 1 291 ? 0.119 -22.836 -5.158 1.00 95.69 291 GLU A N 1
ATOM 2186 C CA . GLU A 1 291 ? 1.146 -22.830 -6.199 1.00 95.69 291 GLU A CA 1
ATOM 2187 C C . GLU A 1 291 ? 2.427 -22.143 -5.699 1.00 95.69 291 GLU A C 1
ATOM 2189 O O . GLU A 1 291 ? 2.374 -21.102 -5.037 1.00 95.69 291 GLU A O 1
ATOM 2194 N N . VAL A 1 292 ? 3.594 -22.726 -6.001 1.00 96.50 292 VAL A N 1
ATOM 2195 C CA . VAL A 1 292 ? 4.899 -22.199 -5.575 1.00 96.50 292 VAL A CA 1
ATOM 2196 C C . VAL A 1 292 ? 5.607 -21.536 -6.750 1.00 96.50 292 VAL A C 1
ATOM 2198 O O . VAL A 1 292 ? 6.125 -22.204 -7.642 1.00 96.50 292 VAL A O 1
ATOM 2201 N N . PHE A 1 293 ? 5.683 -20.211 -6.706 1.00 95.81 293 PHE A N 1
ATOM 2202 C CA . PHE A 1 293 ? 6.415 -19.393 -7.662 1.00 95.81 293 PHE A CA 1
ATOM 2203 C C . PHE A 1 293 ? 7.890 -19.295 -7.288 1.00 95.81 293 PHE A C 1
ATOM 2205 O O . PHE A 1 293 ? 8.249 -19.257 -6.111 1.00 95.81 293 PHE A O 1
ATOM 2212 N N . SER A 1 294 ? 8.740 -19.234 -8.310 1.00 97.38 294 SER A N 1
ATOM 2213 C CA . SER A 1 294 ? 10.181 -19.007 -8.195 1.00 97.38 294 SER A CA 1
ATOM 2214 C C . SER A 1 294 ? 10.523 -17.713 -8.924 1.00 97.38 294 SER A C 1
ATOM 2216 O O . SER A 1 294 ? 10.271 -17.609 -10.122 1.00 97.38 294 SER A O 1
ATOM 2218 N N . CYS A 1 295 ? 11.071 -16.736 -8.204 1.00 97.19 295 CYS A N 1
ATOM 2219 C CA . CYS A 1 295 ? 11.461 -15.435 -8.743 1.00 97.19 295 CYS A CA 1
ATOM 2220 C C . CYS A 1 295 ? 12.970 -15.247 -8.548 1.00 97.19 295 CYS A C 1
ATOM 2222 O O . CYS A 1 295 ? 13.489 -15.488 -7.459 1.00 97.19 295 CYS A O 1
ATOM 2224 N N . LEU A 1 296 ? 13.677 -14.848 -9.600 1.00 97.25 296 LEU A N 1
ATOM 2225 C CA . LEU A 1 296 ? 15.096 -14.510 -9.559 1.00 97.25 296 LEU A CA 1
ATOM 2226 C C . LEU A 1 296 ? 15.302 -13.175 -8.847 1.00 97.25 296 LEU A C 1
ATOM 2228 O O . LEU A 1 296 ? 14.544 -12.233 -9.052 1.00 97.25 296 LEU A O 1
ATOM 2232 N N . MET A 1 297 ? 16.364 -13.068 -8.061 1.00 97.44 297 MET A N 1
ATOM 2233 C CA . MET A 1 297 ? 16.899 -11.774 -7.640 1.00 97.44 297 MET A CA 1
ATOM 2234 C C . MET A 1 297 ? 17.423 -10.999 -8.863 1.00 97.44 297 MET A C 1
ATOM 2236 O O . MET A 1 297 ? 17.839 -11.639 -9.835 1.00 97.44 297 MET A O 1
ATOM 2240 N N . PRO A 1 298 ? 17.426 -9.653 -8.837 1.00 94.44 298 PRO A N 1
ATOM 2241 C CA . PRO A 1 298 ? 18.034 -8.863 -9.906 1.00 94.44 298 PRO A CA 1
ATOM 2242 C C . PRO A 1 298 ? 19.501 -9.276 -10.082 1.00 94.44 298 PRO A C 1
ATOM 2244 O O . PRO A 1 298 ? 20.235 -9.419 -9.104 1.00 94.44 298 PRO A O 1
ATOM 2247 N N . ALA A 1 299 ? 19.907 -9.546 -11.323 1.00 91.94 299 ALA A N 1
ATOM 2248 C CA . ALA A 1 299 ? 21.257 -10.015 -11.639 1.00 91.94 299 ALA A CA 1
ATOM 2249 C C . ALA A 1 299 ? 22.176 -8.873 -12.096 1.00 91.94 299 ALA A C 1
ATOM 2251 O O . ALA A 1 299 ? 23.371 -8.907 -11.807 1.00 91.94 299 ALA A O 1
ATOM 2252 N N . ASP A 1 300 ? 21.601 -7.873 -12.767 1.00 91.69 300 ASP A N 1
ATOM 2253 C CA . ASP A 1 300 ? 22.318 -6.790 -13.451 1.00 91.69 300 ASP A CA 1
ATOM 2254 C C . ASP A 1 300 ? 22.689 -5.616 -12.525 1.00 91.69 300 ASP A C 1
ATOM 2256 O O . ASP A 1 300 ? 23.519 -4.781 -12.877 1.00 91.69 300 ASP A O 1
ATOM 2260 N N . ASP A 1 301 ? 22.107 -5.574 -11.323 1.00 92.31 301 ASP A N 1
ATOM 2261 C CA . ASP A 1 301 ? 22.381 -4.589 -10.274 1.00 92.31 301 ASP A CA 1
ATOM 2262 C C . ASP A 1 301 ? 22.819 -5.320 -8.992 1.00 92.31 301 ASP A C 1
ATOM 2264 O O . ASP A 1 301 ? 22.023 -5.982 -8.319 1.00 92.31 301 ASP A O 1
ATOM 2268 N N . ALA A 1 302 ? 24.111 -5.213 -8.669 1.00 92.12 302 ALA A N 1
ATOM 2269 C CA . ALA A 1 302 ? 24.715 -5.866 -7.512 1.00 92.12 302 ALA A CA 1
ATOM 2270 C C . ALA A 1 302 ? 24.208 -5.301 -6.172 1.00 92.12 302 ALA A C 1
ATOM 2272 O O . ALA A 1 302 ? 24.002 -6.072 -5.234 1.00 92.12 302 ALA A O 1
ATOM 2273 N N . ASP A 1 303 ? 23.937 -3.995 -6.095 1.00 92.00 303 ASP A N 1
ATOM 2274 C CA . ASP A 1 303 ? 23.429 -3.340 -4.887 1.00 92.00 303 ASP A CA 1
ATOM 2275 C C . ASP A 1 303 ? 21.971 -3.745 -4.632 1.00 92.00 303 ASP A C 1
ATOM 2277 O O . ASP A 1 303 ? 21.573 -4.008 -3.494 1.00 92.00 303 ASP A O 1
ATOM 2281 N N . ALA A 1 304 ? 21.148 -3.796 -5.685 1.00 90.69 304 ALA A N 1
ATOM 2282 C CA . ALA A 1 304 ? 19.775 -4.287 -5.600 1.00 90.69 304 ALA A CA 1
ATOM 2283 C C . ALA A 1 304 ? 19.741 -5.774 -5.232 1.00 90.69 304 ALA A C 1
ATOM 2285 O O . ALA A 1 304 ? 18.909 -6.188 -4.418 1.00 90.69 304 ALA A O 1
ATOM 2286 N N . ARG A 1 305 ? 20.672 -6.569 -5.774 1.00 94.88 305 ARG A N 1
ATOM 2287 C CA . ARG A 1 305 ? 20.832 -7.982 -5.428 1.00 94.88 305 ARG A CA 1
ATOM 2288 C C . ARG A 1 305 ? 21.195 -8.171 -3.962 1.00 94.88 305 ARG A C 1
ATOM 2290 O O . ARG A 1 305 ? 20.530 -8.957 -3.297 1.00 94.88 305 ARG A O 1
ATOM 2297 N N . GLU A 1 306 ? 22.198 -7.457 -3.452 1.00 93.56 306 GLU A N 1
ATOM 2298 C CA . GLU A 1 306 ? 22.621 -7.556 -2.051 1.00 93.56 306 GLU A CA 1
ATOM 2299 C C . GLU A 1 306 ? 21.494 -7.141 -1.096 1.00 93.56 306 GLU A C 1
ATOM 2301 O O . GLU A 1 306 ? 21.208 -7.859 -0.139 1.00 93.56 306 GLU A O 1
ATOM 2306 N N . LYS A 1 307 ? 20.783 -6.043 -1.392 1.00 92.00 307 LYS A N 1
ATOM 2307 C CA . LYS A 1 307 ? 19.610 -5.605 -0.612 1.00 92.00 307 LYS A CA 1
ATOM 2308 C C . LYS A 1 307 ? 18.501 -6.654 -0.616 1.00 92.00 307 LYS A C 1
ATOM 2310 O O . LYS A 1 307 ? 17.940 -6.955 0.434 1.00 92.00 307 LYS A O 1
ATOM 2315 N N . CYS A 1 308 ? 18.176 -7.207 -1.786 1.00 95.00 308 CYS A N 1
ATOM 2316 C CA . CYS A 1 308 ? 17.180 -8.268 -1.922 1.00 95.00 308 CYS A CA 1
ATOM 2317 C C . CYS A 1 308 ? 17.603 -9.520 -1.141 1.00 95.00 308 CYS A C 1
ATOM 2319 O O . CYS A 1 308 ? 16.814 -10.063 -0.372 1.00 95.00 308 CYS A O 1
ATOM 2321 N N . GLU A 1 309 ? 18.861 -9.945 -1.264 1.00 95.12 309 GLU A N 1
ATOM 2322 C CA . GLU A 1 309 ? 19.384 -11.091 -0.527 1.00 95.12 309 GLU A CA 1
ATOM 2323 C C . GLU A 1 309 ? 19.331 -10.864 0.985 1.00 95.12 309 GLU A C 1
ATOM 2325 O O . GLU A 1 309 ? 18.808 -11.719 1.691 1.00 95.12 309 GLU A O 1
ATOM 2330 N N . ALA A 1 310 ? 19.773 -9.705 1.479 1.00 93.75 310 ALA A N 1
ATOM 2331 C CA . ALA A 1 310 ? 19.702 -9.354 2.895 1.00 93.75 310 ALA A CA 1
ATOM 2332 C C . ALA A 1 310 ? 18.261 -9.381 3.436 1.00 93.75 310 ALA A C 1
ATOM 2334 O O . ALA A 1 310 ? 18.028 -9.913 4.518 1.00 93.75 310 ALA A O 1
ATOM 2335 N N . ALA A 1 311 ? 17.283 -8.885 2.672 1.00 93.88 311 ALA A N 1
ATOM 2336 C CA . ALA A 1 311 ? 15.878 -8.903 3.080 1.00 93.88 311 ALA A CA 1
ATOM 2337 C C . ALA A 1 311 ? 15.263 -10.315 3.144 1.00 93.88 311 ALA A C 1
ATOM 2339 O O . ALA A 1 311 ? 14.362 -10.541 3.950 1.00 93.88 311 ALA A O 1
ATOM 2340 N N . PHE A 1 312 ? 15.732 -11.259 2.317 1.00 96.31 312 PHE A N 1
ATOM 2341 C CA . PHE A 1 312 ? 15.240 -12.646 2.288 1.00 96.31 312 PHE A CA 1
ATOM 2342 C C . PHE A 1 312 ? 16.110 -13.652 3.059 1.00 96.31 312 PHE A C 1
ATOM 2344 O O . PHE A 1 312 ? 15.671 -14.785 3.255 1.00 96.31 312 PHE A O 1
ATOM 2351 N N . ARG A 1 313 ? 17.314 -13.269 3.502 1.00 93.94 313 ARG A N 1
ATOM 2352 C CA . ARG A 1 313 ? 18.259 -14.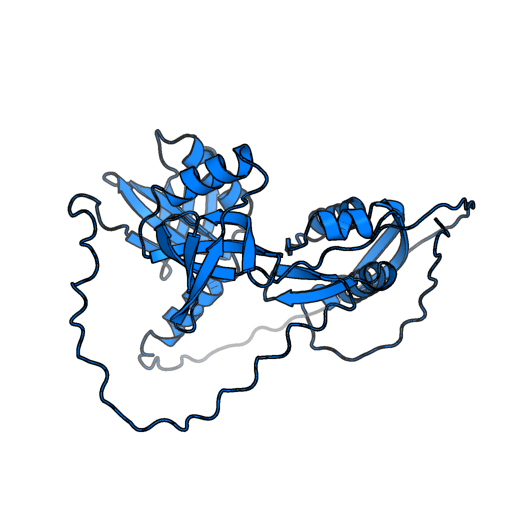133 4.231 1.00 93.94 313 ARG A CA 1
ATOM 2353 C C . ARG A 1 313 ? 17.728 -14.553 5.598 1.00 93.94 313 ARG A C 1
ATOM 2355 O O . ARG A 1 313 ? 17.769 -15.735 5.921 1.00 93.94 313 ARG A O 1
ATOM 2362 N N . ASP A 1 314 ? 17.199 -13.590 6.347 1.00 90.69 314 ASP A N 1
ATOM 2363 C CA . ASP A 1 314 ? 16.742 -13.776 7.731 1.00 90.69 314 ASP A CA 1
ATOM 2364 C C . ASP A 1 314 ? 15.215 -13.987 7.817 1.00 90.69 314 ASP A C 1
ATOM 2366 O O . ASP A 1 314 ? 14.615 -13.907 8.888 1.00 90.69 314 ASP A O 1
ATOM 2370 N N . LEU A 1 315 ? 14.561 -14.235 6.675 1.00 94.12 315 LEU A N 1
ATOM 2371 C CA . LEU A 1 315 ? 13.121 -14.454 6.603 1.00 94.12 315 LEU A CA 1
ATOM 2372 C C . LEU A 1 315 ? 12.753 -15.905 6.929 1.00 94.12 315 LEU A C 1
ATOM 2374 O O . LEU A 1 315 ? 13.239 -16.847 6.305 1.00 94.12 315 LEU A O 1
ATOM 2378 N N . GLU A 1 316 ? 11.817 -16.095 7.857 1.00 94.31 316 GLU A N 1
ATOM 2379 C CA . GLU A 1 316 ? 11.287 -17.424 8.156 1.00 94.31 316 GLU A CA 1
ATOM 2380 C C . GLU A 1 316 ? 10.281 -17.906 7.091 1.00 94.31 316 GLU A C 1
ATOM 2382 O O . GLU A 1 316 ? 9.422 -17.134 6.640 1.00 94.31 316 GLU A O 1
ATOM 2387 N N . PRO A 1 317 ? 10.300 -19.201 6.718 1.00 96.19 317 PRO A N 1
ATOM 2388 C CA . PRO A 1 317 ? 9.239 -19.800 5.918 1.00 96.19 317 PRO A CA 1
ATOM 2389 C C . PRO A 1 317 ? 7.860 -19.610 6.567 1.00 96.19 317 PRO A C 1
ATOM 2391 O O . PRO A 1 317 ? 7.659 -19.894 7.744 1.00 96.19 317 PRO A O 1
ATOM 2394 N N . GLY A 1 318 ? 6.890 -19.153 5.777 1.00 91.25 318 GLY A N 1
ATOM 2395 C CA . GLY A 1 318 ? 5.529 -18.834 6.214 1.00 91.25 318 GLY A CA 1
ATOM 2396 C C . GLY A 1 318 ? 5.232 -17.335 6.310 1.00 91.25 318 GLY A C 1
ATOM 2397 O O . GLY A 1 318 ? 4.064 -16.963 6.197 1.00 91.25 318 GLY A O 1
ATOM 2398 N N . VAL A 1 319 ? 6.244 -16.467 6.429 1.00 93.81 319 VAL A N 1
ATOM 2399 C CA . VAL A 1 319 ? 6.035 -15.009 6.495 1.00 93.81 319 VAL A CA 1
ATOM 2400 C C . VAL A 1 319 ? 5.383 -14.486 5.213 1.00 93.81 319 VAL A C 1
ATOM 2402 O O . VAL A 1 319 ? 5.746 -14.876 4.101 1.00 93.81 319 VAL A O 1
ATOM 2405 N N . ARG A 1 320 ? 4.394 -13.597 5.350 1.00 92.81 320 ARG A N 1
ATOM 2406 C CA . ARG A 1 320 ? 3.649 -13.046 4.212 1.00 92.81 320 ARG A CA 1
ATOM 2407 C C . ARG A 1 320 ? 4.476 -11.997 3.469 1.00 92.81 320 ARG A C 1
ATOM 2409 O O . ARG A 1 320 ? 5.021 -11.080 4.074 1.00 92.81 320 ARG A O 1
ATOM 2416 N N . VAL A 1 321 ? 4.527 -12.115 2.148 1.00 94.75 321 VAL A N 1
ATOM 2417 C CA . VAL A 1 321 ? 5.366 -11.298 1.264 1.00 94.75 321 VAL A CA 1
ATOM 2418 C C . VAL A 1 321 ? 4.604 -10.885 0.005 1.00 94.75 321 VAL A C 1
ATOM 2420 O O . VAL A 1 321 ? 3.707 -11.591 -0.469 1.00 94.75 321 VAL A O 1
ATOM 2423 N N . ILE A 1 322 ? 4.972 -9.725 -0.533 1.00 91.69 322 ILE A N 1
ATOM 2424 C CA . ILE A 1 322 ? 4.500 -9.198 -1.815 1.00 91.69 322 ILE A CA 1
ATOM 2425 C C . ILE A 1 322 ? 5.735 -8.927 -2.673 1.00 91.69 322 ILE A C 1
ATOM 2427 O O . ILE A 1 322 ? 6.627 -8.216 -2.220 1.00 91.69 322 ILE A O 1
ATOM 2431 N N . LEU A 1 323 ? 5.791 -9.462 -3.892 1.00 94.44 323 LEU A N 1
ATOM 2432 C CA . LEU A 1 323 ? 6.826 -9.129 -4.877 1.00 94.44 323 LEU A CA 1
ATOM 2433 C C . LEU A 1 323 ? 6.233 -8.356 -6.047 1.00 94.44 323 LEU A C 1
ATOM 2435 O O . LEU A 1 323 ? 5.143 -8.679 -6.523 1.00 94.44 323 LEU A O 1
ATOM 2439 N N . VAL A 1 324 ? 7.005 -7.412 -6.571 1.00 91.69 324 VAL A N 1
ATOM 2440 C CA . VAL A 1 324 ? 6.829 -6.861 -7.914 1.00 91.69 324 VAL A CA 1
ATOM 2441 C C . VAL A 1 324 ? 7.903 -7.485 -8.797 1.00 91.69 324 VAL A C 1
ATOM 2443 O O . VAL A 1 324 ? 9.097 -7.358 -8.517 1.00 91.69 324 VAL A O 1
ATOM 2446 N N . CYS A 1 325 ? 7.482 -8.169 -9.858 1.00 93.69 325 CYS A N 1
ATOM 2447 C CA . CYS A 1 325 ? 8.376 -8.828 -10.804 1.00 93.69 325 CYS A CA 1
ATOM 2448 C C . CYS A 1 325 ? 8.194 -8.267 -12.216 1.00 93.69 325 CYS A C 1
ATOM 2450 O O . CYS A 1 325 ? 7.126 -7.768 -12.570 1.00 93.69 325 CYS A O 1
ATOM 2452 N N . HIS A 1 326 ? 9.244 -8.384 -13.020 1.00 91.31 326 HIS A N 1
ATOM 2453 C CA . HIS A 1 326 ? 9.196 -8.234 -14.472 1.00 91.31 326 HIS A CA 1
ATOM 2454 C C . HIS A 1 326 ? 9.647 -9.547 -15.120 1.00 91.31 326 HIS A C 1
ATOM 2456 O O . HIS A 1 326 ? 10.323 -10.355 -14.475 1.00 91.31 326 HIS A O 1
ATOM 2462 N N . GLU A 1 327 ? 9.242 -9.785 -16.364 1.00 91.12 327 GLU A N 1
ATOM 2463 C CA . GLU A 1 327 ? 9.605 -10.994 -17.101 1.00 91.12 327 GLU A CA 1
ATOM 2464 C C . GLU A 1 327 ? 10.793 -10.710 -18.029 1.00 91.12 327 GLU A C 1
ATOM 2466 O O . GLU A 1 327 ? 10.691 -9.919 -18.963 1.00 91.12 327 GLU A O 1
ATOM 2471 N N . LEU A 1 328 ? 11.918 -11.376 -17.769 1.00 89.94 328 LEU A N 1
ATOM 2472 C CA . LEU A 1 328 ? 13.146 -11.302 -18.553 1.00 89.94 328 LEU A CA 1
ATOM 2473 C C . LEU A 1 328 ? 13.486 -12.713 -19.049 1.00 89.94 328 LEU A C 1
ATOM 2475 O O . LEU A 1 328 ? 13.650 -13.635 -18.251 1.00 89.94 328 LEU A O 1
ATOM 2479 N N . GLU A 1 329 ? 13.536 -12.905 -20.370 1.00 90.81 329 GLU A N 1
ATOM 2480 C CA . GLU A 1 329 ? 13.815 -14.204 -21.018 1.00 90.81 329 GLU A CA 1
ATOM 2481 C C . GLU A 1 329 ? 12.932 -15.378 -20.524 1.00 90.81 329 GLU A C 1
ATOM 2483 O O . GLU A 1 329 ? 13.393 -16.510 -20.359 1.00 90.81 329 GLU A O 1
ATOM 2488 N N . GLY A 1 330 ? 11.646 -15.119 -20.255 1.00 89.94 330 GLY A N 1
ATOM 2489 C CA . GLY A 1 330 ? 10.715 -16.128 -19.727 1.00 89.94 330 GLY A CA 1
ATOM 2490 C C . GLY A 1 330 ? 10.925 -16.461 -18.245 1.00 89.94 330 GLY A C 1
ATOM 2491 O O . GLY A 1 330 ? 10.472 -17.502 -17.762 1.00 89.94 330 GLY A O 1
ATOM 2492 N N . ARG A 1 331 ? 11.660 -15.616 -17.510 1.00 92.62 331 ARG A N 1
ATOM 2493 C CA . ARG A 1 331 ? 11.929 -15.760 -16.076 1.00 92.62 331 ARG A CA 1
ATOM 2494 C C . ARG A 1 331 ? 11.498 -14.505 -15.334 1.00 92.62 331 ARG A C 1
ATOM 2496 O O . ARG A 1 331 ? 11.743 -13.389 -15.776 1.00 92.62 331 ARG A O 1
ATOM 2503 N N . ARG A 1 332 ? 10.895 -14.682 -14.161 1.00 94.50 332 ARG A N 1
ATOM 2504 C CA . ARG A 1 332 ? 10.478 -13.562 -13.310 1.00 94.50 332 ARG A CA 1
ATOM 2505 C C . ARG A 1 332 ? 11.648 -13.055 -12.492 1.00 94.50 332 ARG A C 1
ATOM 2507 O O . ARG A 1 332 ? 12.186 -13.814 -11.690 1.00 94.50 332 ARG A O 1
ATOM 2514 N N . VAL A 1 333 ? 12.001 -11.788 -12.662 1.00 96.25 333 VAL A N 1
ATOM 2515 C CA . VAL A 1 333 ? 13.054 -11.101 -11.908 1.00 96.25 333 VAL A CA 1
ATOM 2516 C C . VAL A 1 333 ? 12.408 -10.104 -10.945 1.00 96.25 333 VAL A C 1
ATOM 2518 O O . VAL A 1 333 ? 11.514 -9.341 -11.316 1.00 96.25 333 VAL A O 1
ATOM 2521 N N . ILE A 1 334 ? 12.825 -10.136 -9.681 1.00 95.81 334 ILE A N 1
ATOM 2522 C CA . ILE A 1 334 ? 12.342 -9.247 -8.621 1.00 95.81 334 ILE A CA 1
ATOM 2523 C C . ILE A 1 334 ? 12.830 -7.830 -8.902 1.00 95.81 334 ILE A C 1
ATOM 2525 O O . ILE A 1 334 ? 14.025 -7.594 -9.054 1.00 95.81 334 ILE A O 1
ATOM 2529 N N . ARG A 1 335 ? 11.885 -6.890 -8.938 1.00 92.69 335 ARG A N 1
ATOM 2530 C CA . ARG A 1 335 ? 12.141 -5.452 -9.053 1.00 92.69 335 ARG A CA 1
ATOM 2531 C C . ARG A 1 335 ? 11.960 -4.738 -7.716 1.00 92.69 335 ARG A C 1
ATOM 2533 O O . ARG A 1 335 ? 12.725 -3.836 -7.406 1.00 92.69 335 ARG A O 1
ATOM 2540 N N . ASP A 1 336 ? 10.951 -5.138 -6.946 1.00 90.75 336 ASP A N 1
ATOM 2541 C CA . ASP A 1 336 ? 10.617 -4.551 -5.645 1.00 90.75 336 ASP A CA 1
ATOM 2542 C C . ASP A 1 336 ? 9.907 -5.591 -4.757 1.00 90.75 336 ASP A C 1
ATOM 2544 O O . ASP A 1 336 ? 9.400 -6.603 -5.258 1.00 90.75 336 ASP A O 1
ATOM 2548 N N . TYR A 1 337 ? 9.877 -5.375 -3.444 1.00 91.31 337 TYR A N 1
ATOM 2549 C CA . TYR A 1 337 ? 9.279 -6.301 -2.485 1.00 91.31 337 TYR A CA 1
ATOM 2550 C C . TYR A 1 337 ? 8.801 -5.621 -1.195 1.00 91.31 337 TYR A C 1
ATOM 2552 O O . TYR A 1 337 ? 9.393 -4.671 -0.692 1.00 91.31 337 TYR A O 1
ATOM 2560 N N . ILE A 1 338 ? 7.743 -6.177 -0.601 1.00 86.75 338 ILE A N 1
ATOM 2561 C CA . ILE A 1 338 ? 7.255 -5.813 0.732 1.00 86.75 338 ILE A CA 1
ATOM 2562 C C . ILE A 1 338 ? 7.227 -7.074 1.591 1.00 86.75 338 ILE A C 1
ATOM 2564 O O . ILE A 1 338 ? 6.562 -8.059 1.259 1.00 86.75 338 ILE A O 1
ATOM 2568 N N . VAL A 1 339 ? 7.933 -7.017 2.717 1.00 87.62 339 VAL A N 1
ATOM 2569 C CA . VAL A 1 339 ? 7.997 -8.084 3.717 1.00 87.62 339 VAL A CA 1
ATOM 2570 C C . VAL A 1 339 ? 7.051 -7.754 4.869 1.00 87.62 339 VAL A C 1
ATOM 2572 O O . VAL A 1 339 ? 7.167 -6.703 5.500 1.00 87.62 339 VAL A O 1
ATOM 2575 N N . GLY A 1 340 ? 6.093 -8.641 5.139 1.00 73.00 340 GLY A N 1
ATOM 2576 C CA . GLY A 1 340 ? 5.274 -8.574 6.345 1.00 73.00 340 GLY A CA 1
ATOM 2577 C C . GLY A 1 340 ? 6.085 -8.959 7.583 1.00 73.00 340 GLY A C 1
ATOM 2578 O O . GLY A 1 340 ? 7.020 -9.749 7.499 1.00 73.00 340 GLY A O 1
ATOM 2579 N N . ALA A 1 341 ? 5.709 -8.429 8.747 1.00 56.38 341 ALA A N 1
ATOM 2580 C CA . ALA A 1 341 ? 6.095 -9.077 9.999 1.00 56.38 341 ALA A CA 1
ATOM 2581 C C . ALA A 1 341 ? 5.297 -10.385 10.154 1.00 56.38 341 ALA A C 1
ATOM 2583 O O . ALA A 1 341 ? 4.195 -10.492 9.604 1.00 56.38 341 ALA A O 1
ATOM 2584 N N . LYS A 1 342 ? 5.871 -11.351 10.874 1.00 51.38 342 LYS A N 1
ATOM 2585 C CA . LYS A 1 342 ? 5.162 -12.544 11.348 1.00 51.38 342 LYS A CA 1
ATOM 2586 C C . LYS A 1 342 ? 4.115 -12.157 12.398 1.00 51.38 342 LYS A C 1
ATOM 2588 O O . LYS A 1 342 ? 4.376 -11.173 13.131 1.00 51.38 342 LYS A O 1
#

Sequence (342 aa):
MRALVIALLAISTAWGQSQLSEVVVDVEEQGQKLIDVLRKLQQEHGLNYAVSHATLEEAGLVSVSLKQVPLDVALESILSACDLNLEIRGTVLVILPRGVKPAERLPSVPTGLPKEAPPTRSYPDAPPTSPDDPPLSEAIGVTQEIDLEDKRLRIRVDGVARDFFLPAGNALLTERLKGSIMRLKPGEPIHVLYEPDGTRPVIRALIGGAYAGEETRRQAQQRPTRPVKPRKDENVVGSPSAETRAATPRSTGRNRTTAPEGGAETIEAPIVGTFVGVGGGVVKIKRADGEVFSCLMPADDADAREKCEAAFRDLEPGVRVILVCHELEGRRVIRDYIVGAK

Foldseek 3Di:
DFADDDPDDDDDDDDDDDVQQVDFDFQFDFFAQPVVSVVVVCVVPVAAEDEDPQLSVQLGTHGDGDGRGRRVRRVQVRLVNSQWDWDDDPRYTYIFHNPPPAPDPPPDDPPPDDDDDDPPPPDDPDDDDPPPDPDWDKFKFFWADQDVPQQWTWGQGPNDIDIAHEDPPDPVQRVVVVVVSVPADGGWIKMFTFDDPPPHTYTPDIDTHPVSVVVVVVVVVVPPDDDDDDDDDDDDDDDDDDDDDDDDDDDDDDDDDDDDDDDDFHWHDKAKAWWAADDPQWTWGQHPVRDIDIEGEDDVDPVSSVVVCVVRVPDDTGWIKIFTWGADPNGTYTDDIDTHDD